Protein AF-A0A5C8J1L9-F1 (afdb_monomer_lite)

Sequence (300 aa):
MAVSSEKKDVLSIYFGVRLASERLFSLVWTMICTYDPQFQNQNIEGNSEEIIRYLNNSHGLRENVKNMLRYALIPDENLDWITDSKRQLTWIFNYIKSIPGAQKSPIRVPIHLSKRNQVIAYLDYWSGTSLPDVLARLGFNHTMQSNWEIQTKPDRHFDWLKKDGSPEKINFLWDWLPANSGIFTGRNIFIGHEARFKNHEDVLIFSDQARLSNADIILLNQRARRTWLQRQQRAKAVDKGQCNFVLTKSTIAKLEKLAQKHRSNRTEIIELLINEEFRSEHHIHQVKLRPLSPETQKIN

Structure (mmCIF, N/CA/C/O backbone):
data_AF-A0A5C8J1L9-F1
#
_entry.id   AF-A0A5C8J1L9-F1
#
loop_
_atom_site.group_PDB
_atom_site.id
_atom_site.type_symbol
_atom_site.label_atom_id
_atom_site.label_alt_id
_atom_site.label_comp_id
_atom_site.label_asym_id
_atom_site.label_entity_id
_atom_site.label_seq_id
_atom_site.pdbx_PDB_ins_code
_atom_site.Cartn_x
_atom_site.Cartn_y
_atom_site.Cartn_z
_atom_site.occupancy
_atom_site.B_iso_or_equiv
_atom_site.auth_seq_id
_atom_site.auth_comp_id
_atom_site.auth_asym_id
_atom_site.auth_atom_id
_atom_site.pdbx_PDB_model_num
ATOM 1 N N . MET A 1 1 ? -7.415 -33.282 -22.989 1.00 36.84 1 MET A N 1
ATOM 2 C CA . MET A 1 1 ? -5.999 -33.157 -23.395 1.00 36.84 1 MET A CA 1
ATOM 3 C C . MET A 1 1 ? -5.908 -32.118 -24.498 1.00 36.84 1 MET A C 1
ATOM 5 O O . MET A 1 1 ? -6.665 -32.260 -25.445 1.00 36.84 1 MET A O 1
ATOM 9 N N . ALA A 1 2 ? -4.985 -31.156 -24.332 1.00 35.44 2 ALA A N 1
ATOM 10 C CA . ALA A 1 2 ? -4.488 -30.157 -25.298 1.00 35.44 2 ALA A CA 1
ATOM 11 C C . ALA A 1 2 ? -5.532 -29.137 -25.821 1.00 35.44 2 ALA A C 1
ATOM 13 O O . ALA A 1 2 ? -6.643 -29.505 -26.158 1.00 35.44 2 ALA A O 1
ATOM 14 N N . VAL A 1 3 ? -5.285 -27.827 -25.898 1.00 29.58 3 VAL A N 1
ATOM 15 C CA . VAL A 1 3 ? -4.042 -27.088 -26.163 1.00 29.58 3 VAL A CA 1
ATOM 16 C C . VAL A 1 3 ? -4.054 -25.797 -25.325 1.00 29.58 3 VAL A C 1
ATOM 18 O O . VAL A 1 3 ? -4.838 -24.892 -25.590 1.00 29.58 3 VAL A O 1
ATOM 21 N N . SER A 1 4 ? -3.185 -25.698 -24.317 1.00 34.38 4 SER A N 1
ATOM 22 C CA . SER A 1 4 ? -2.747 -24.390 -23.816 1.00 34.38 4 SER A CA 1
ATOM 23 C C . SER A 1 4 ? -1.751 -23.880 -24.849 1.00 34.38 4 SER A C 1
ATOM 25 O O . SER A 1 4 ? -0.679 -24.467 -24.991 1.00 34.38 4 SER A O 1
ATOM 27 N N . SER A 1 5 ? -2.130 -22.884 -25.652 1.00 34.41 5 SER A N 1
ATOM 28 C CA . SER A 1 5 ? -1.185 -22.268 -26.576 1.00 34.41 5 SER A CA 1
ATOM 29 C C . SER A 1 5 ? -0.090 -21.614 -25.739 1.00 34.41 5 SER A C 1
ATOM 31 O O . SER A 1 5 ? -0.337 -20.595 -25.091 1.00 34.41 5 SER A O 1
ATOM 33 N N . GLU A 1 6 ? 1.109 -22.190 -25.748 1.00 39.47 6 GLU A N 1
ATOM 34 C CA . GLU A 1 6 ? 2.334 -21.455 -25.457 1.00 39.47 6 GLU A CA 1
ATOM 35 C C . GLU A 1 6 ? 2.286 -20.174 -26.294 1.00 39.47 6 GLU A C 1
ATOM 37 O O . GLU A 1 6 ? 2.499 -20.197 -27.509 1.00 39.47 6 GLU A O 1
ATOM 42 N N . LYS A 1 7 ? 1.938 -19.044 -25.665 1.00 53.31 7 LYS A N 1
ATOM 43 C CA . LYS A 1 7 ? 2.218 -17.732 -26.237 1.00 53.31 7 LYS A CA 1
ATOM 44 C C . LYS A 1 7 ? 3.730 -17.713 -26.398 1.00 53.31 7 LYS A C 1
ATOM 46 O O . LYS A 1 7 ? 4.446 -17.553 -25.412 1.00 53.31 7 LYS A O 1
ATOM 51 N N . LYS A 1 8 ? 4.210 -17.973 -27.618 1.00 55.84 8 LYS A N 1
ATOM 52 C CA . LYS A 1 8 ? 5.627 -17.848 -27.953 1.00 55.84 8 LYS A CA 1
ATOM 53 C C . LYS A 1 8 ? 6.096 -16.510 -27.408 1.00 55.84 8 LYS A C 1
ATOM 55 O O . LYS A 1 8 ? 5.412 -15.502 -27.573 1.00 55.84 8 LYS A O 1
ATOM 60 N N . ASP A 1 9 ? 7.239 -16.515 -26.750 1.00 74.81 9 ASP A N 1
ATOM 61 C CA . ASP A 1 9 ? 7.834 -15.313 -26.189 1.00 74.81 9 ASP A CA 1
ATOM 62 C C . ASP A 1 9 ? 8.428 -14.442 -27.312 1.00 74.81 9 ASP A C 1
ATOM 64 O O . ASP A 1 9 ? 9.639 -14.379 -27.529 1.00 74.81 9 ASP A O 1
ATOM 68 N N . VAL A 1 10 ? 7.539 -13.852 -28.120 1.00 85.19 10 VAL A N 1
ATOM 69 C CA . VAL A 1 10 ? 7.868 -13.185 -29.386 1.00 85.19 10 VAL A CA 1
ATOM 70 C C . VAL A 1 10 ? 8.833 -12.029 -29.153 1.00 85.19 10 VAL A C 1
ATOM 72 O O . VAL A 1 10 ? 9.782 -11.863 -29.918 1.00 85.19 10 VAL A O 1
ATOM 75 N N . LEU A 1 11 ? 8.628 -11.245 -28.092 1.00 86.44 11 LEU A N 1
ATOM 76 C CA . LEU A 1 11 ? 9.497 -10.112 -27.799 1.00 86.44 11 LEU A CA 1
ATOM 77 C C . LEU A 1 11 ? 10.870 -10.549 -27.279 1.00 86.44 11 LEU A C 1
ATOM 79 O O . LEU A 1 11 ? 11.872 -9.983 -27.717 1.00 86.44 11 LEU A O 1
ATOM 83 N N . SER A 1 12 ? 10.954 -11.563 -26.415 1.00 84.12 12 SER A N 1
ATOM 84 C CA . SER A 1 12 ? 12.257 -12.081 -25.983 1.00 84.12 12 SER A CA 1
ATOM 85 C C . SER A 1 12 ? 13.057 -12.650 -27.149 1.00 84.12 12 SER A C 1
ATOM 87 O O . SER A 1 12 ? 14.250 -12.374 -27.255 1.00 84.12 12 SER A O 1
ATOM 89 N N . ILE A 1 13 ? 12.402 -13.356 -28.081 1.00 86.56 13 ILE A N 1
ATOM 90 C CA . ILE A 1 13 ? 13.032 -13.816 -29.329 1.00 86.56 13 ILE A CA 1
ATOM 91 C C . ILE A 1 13 ? 13.502 -12.619 -30.163 1.00 86.56 13 ILE A C 1
ATOM 93 O O . ILE A 1 13 ? 14.650 -12.589 -30.601 1.00 86.56 13 ILE A O 1
ATOM 97 N N . TYR A 1 14 ? 12.641 -11.618 -30.357 1.00 87.62 14 TYR A N 1
ATOM 98 C CA . TYR A 1 14 ? 12.941 -10.432 -31.159 1.00 87.62 14 TYR A CA 1
ATOM 99 C C . TYR A 1 14 ? 14.138 -9.627 -30.626 1.00 87.62 14 TYR A C 1
ATOM 101 O O . TYR A 1 14 ? 14.929 -9.097 -31.410 1.00 87.62 14 TYR A O 1
ATOM 109 N N . PHE A 1 15 ? 14.292 -9.548 -29.303 1.00 86.75 15 PHE A N 1
ATOM 110 C CA . PHE A 1 15 ? 15.407 -8.852 -28.659 1.00 86.75 15 PHE A CA 1
ATOM 111 C C . PHE A 1 15 ? 16.594 -9.755 -28.302 1.00 86.75 15 PHE A C 1
ATOM 113 O O . PHE A 1 15 ? 17.635 -9.238 -27.900 1.00 86.75 15 PHE A O 1
ATOM 120 N N . GLY A 1 16 ? 16.471 -11.075 -28.461 1.00 83.56 16 GLY A N 1
ATOM 121 C CA . GLY A 1 16 ? 17.514 -12.038 -28.105 1.00 83.56 16 GLY A CA 1
ATOM 122 C C . GLY A 1 16 ? 17.799 -12.110 -26.601 1.00 83.56 16 GLY A C 1
ATOM 123 O O . GLY A 1 16 ? 18.945 -12.322 -26.207 1.00 83.56 16 GLY A O 1
ATOM 124 N N . VAL A 1 17 ? 16.784 -11.912 -25.758 1.00 80.44 17 VAL A N 1
ATOM 125 C CA . VAL A 1 17 ? 16.898 -11.948 -24.290 1.00 80.44 17 VAL A CA 1
ATOM 126 C C . VAL A 1 17 ? 16.148 -13.151 -23.716 1.00 80.44 17 VAL A C 1
ATOM 128 O O . VAL A 1 17 ? 15.272 -13.707 -24.366 1.00 80.44 17 VAL A O 1
ATOM 131 N N . ARG A 1 18 ? 16.506 -13.594 -22.507 1.00 69.88 18 ARG A N 1
ATOM 132 C CA . ARG A 1 18 ? 15.811 -14.675 -21.784 1.00 69.88 18 ARG A CA 1
ATOM 133 C C . ARG A 1 18 ? 15.134 -14.093 -20.544 1.00 69.88 18 ARG A C 1
ATOM 135 O O . ARG A 1 18 ? 15.648 -14.237 -19.442 1.00 69.88 18 ARG A O 1
ATOM 142 N N . LEU A 1 19 ? 14.038 -13.369 -20.752 1.00 67.75 19 LEU A N 1
ATOM 143 C CA . LEU A 1 19 ? 13.255 -12.701 -19.708 1.00 67.75 19 LEU A CA 1
ATOM 144 C C . LEU A 1 19 ? 11.794 -13.131 -19.824 1.00 67.75 19 LEU A C 1
ATOM 146 O O . LEU A 1 19 ? 11.348 -13.470 -20.914 1.00 67.75 19 LEU A O 1
ATOM 150 N N . ALA A 1 20 ? 11.038 -13.099 -18.725 1.00 66.31 20 ALA A N 1
ATOM 151 C CA . ALA A 1 20 ? 9.610 -13.392 -18.780 1.00 66.31 20 ALA A CA 1
ATOM 152 C C . ALA A 1 20 ? 8.884 -12.422 -19.735 1.00 66.31 20 ALA A C 1
ATOM 154 O O . ALA A 1 20 ? 8.962 -11.198 -19.571 1.00 66.31 20 ALA A O 1
ATOM 155 N N . SER A 1 21 ? 8.149 -12.982 -20.704 1.00 68.62 21 SER A N 1
ATOM 156 C CA . SER A 1 21 ? 7.475 -12.235 -21.779 1.00 68.62 21 SER A CA 1
ATOM 157 C C . SER A 1 21 ? 6.617 -11.069 -21.278 1.00 68.62 21 SER A C 1
ATOM 159 O O . SER A 1 21 ? 6.609 -10.001 -21.884 1.00 68.62 21 SER A O 1
ATOM 161 N N . GLU A 1 22 ? 5.935 -11.236 -20.143 1.00 85.44 22 GLU A N 1
ATOM 162 C CA . GLU A 1 22 ? 4.990 -10.256 -19.602 1.00 85.44 22 GLU A CA 1
ATOM 163 C C . GLU A 1 22 ? 5.676 -9.026 -18.989 1.00 85.44 22 GLU A C 1
ATOM 165 O O . GLU A 1 22 ? 5.255 -7.891 -19.236 1.00 85.44 22 GLU A O 1
ATOM 170 N N . ARG A 1 23 ? 6.766 -9.222 -18.234 1.00 87.81 23 ARG A N 1
ATOM 171 C CA . ARG A 1 23 ? 7.549 -8.116 -17.660 1.00 87.81 23 ARG A CA 1
ATOM 172 C C . ARG A 1 23 ? 8.226 -7.312 -18.762 1.00 87.81 23 ARG A C 1
ATOM 174 O O . ARG A 1 23 ? 8.164 -6.082 -18.762 1.00 87.81 23 ARG A O 1
ATOM 181 N N . LEU A 1 24 ? 8.812 -8.014 -19.731 1.00 89.31 24 LEU A N 1
ATOM 182 C CA . LEU A 1 24 ? 9.439 -7.391 -20.887 1.00 89.31 24 LEU A CA 1
ATOM 183 C C . LEU A 1 24 ? 8.413 -6.600 -21.705 1.00 89.31 24 LEU A C 1
ATOM 185 O O . LEU A 1 24 ? 8.636 -5.427 -21.996 1.00 89.31 24 LEU A O 1
ATOM 189 N N . PHE A 1 25 ? 7.263 -7.203 -22.007 1.00 91.75 25 PHE A N 1
ATOM 190 C CA . PHE A 1 25 ? 6.155 -6.533 -22.682 1.00 91.75 25 PHE A CA 1
ATOM 191 C C . PHE A 1 25 ? 5.726 -5.256 -21.939 1.00 91.75 25 PHE A C 1
ATOM 193 O O . PHE A 1 25 ? 5.627 -4.188 -22.545 1.00 91.75 25 PHE A O 1
ATOM 200 N N . SER A 1 26 ? 5.556 -5.338 -20.616 1.00 92.81 26 SER A N 1
ATOM 201 C CA . SER A 1 26 ? 5.139 -4.213 -19.769 1.00 92.81 26 SER A CA 1
ATOM 202 C C . SER A 1 26 ? 6.137 -3.051 -19.792 1.00 92.81 26 SER A C 1
ATOM 204 O O . SER A 1 26 ? 5.737 -1.887 -19.911 1.00 92.81 26 SER A O 1
ATOM 206 N N . LEU A 1 27 ? 7.439 -3.349 -19.719 1.00 93.69 27 LEU A N 1
ATOM 207 C CA . LEU A 1 27 ? 8.486 -2.333 -19.797 1.00 93.69 27 LEU A CA 1
ATOM 208 C C . LEU A 1 27 ? 8.546 -1.690 -21.182 1.00 93.69 27 LEU A C 1
ATOM 210 O O . LEU A 1 27 ? 8.548 -0.464 -21.282 1.00 93.69 27 LEU A O 1
ATOM 214 N N . VAL A 1 28 ? 8.571 -2.493 -22.248 1.00 94.06 28 VAL A N 1
ATOM 215 C CA . VAL A 1 28 ? 8.661 -1.971 -23.619 1.00 94.06 28 VAL A CA 1
ATOM 216 C C . VAL A 1 28 ? 7.455 -1.091 -23.936 1.00 94.06 28 VAL A C 1
ATOM 218 O O . VAL A 1 28 ? 7.616 -0.000 -24.482 1.00 94.06 28 VAL A O 1
ATOM 221 N N . TRP A 1 29 ? 6.256 -1.500 -23.522 1.00 94.31 29 TRP A N 1
ATOM 222 C CA . TRP A 1 29 ? 5.064 -0.675 -23.681 1.00 94.31 29 TRP A CA 1
ATOM 223 C C . TRP A 1 29 ? 5.145 0.620 -22.859 1.00 94.31 29 TRP A C 1
ATOM 225 O O . TRP A 1 29 ? 4.810 1.686 -23.364 1.00 94.31 29 TRP A O 1
ATOM 235 N N . THR A 1 30 ? 5.682 0.579 -21.637 1.00 94.56 30 THR A N 1
ATOM 236 C CA . THR A 1 30 ? 5.931 1.791 -20.829 1.00 94.56 30 THR A CA 1
ATOM 237 C C . THR A 1 30 ? 6.928 2.744 -21.496 1.00 94.56 30 THR A C 1
ATOM 239 O O . THR A 1 30 ? 6.721 3.961 -21.495 1.00 94.56 30 THR A O 1
ATOM 242 N N . MET A 1 31 ? 7.980 2.214 -22.127 1.00 94.38 31 MET A N 1
ATOM 243 C CA . MET A 1 31 ? 8.930 3.009 -22.911 1.00 94.38 31 MET A CA 1
ATOM 244 C C . MET A 1 31 ? 8.254 3.658 -24.122 1.00 94.38 31 MET A C 1
ATOM 246 O O . MET A 1 31 ? 8.448 4.852 -24.353 1.00 94.38 31 MET A O 1
ATOM 250 N N . ILE A 1 32 ? 7.426 2.902 -24.853 1.00 94.19 32 ILE A N 1
ATOM 251 C CA . ILE A 1 32 ? 6.638 3.428 -25.974 1.00 94.19 32 ILE A CA 1
ATOM 252 C C . ILE A 1 32 ? 5.701 4.530 -25.488 1.00 94.19 32 ILE A C 1
ATOM 254 O O . ILE A 1 32 ? 5.763 5.617 -26.033 1.00 94.19 32 ILE A O 1
ATOM 258 N N . CYS A 1 33 ? 4.913 4.314 -24.434 1.00 93.62 33 CYS A N 1
ATOM 259 C CA . CYS A 1 33 ? 3.997 5.321 -23.892 1.00 93.62 33 CYS A CA 1
ATOM 260 C C . CYS A 1 33 ? 4.707 6.593 -23.422 1.00 93.62 33 CYS A C 1
ATOM 262 O O . CYS A 1 33 ? 4.147 7.685 -23.504 1.00 93.62 33 CYS A O 1
ATOM 264 N N . THR A 1 34 ? 5.923 6.460 -22.891 1.00 91.81 34 THR A N 1
ATOM 265 C CA . THR A 1 34 ? 6.723 7.611 -22.452 1.00 91.81 34 THR A CA 1
ATOM 266 C C . THR A 1 34 ? 7.258 8.409 -23.645 1.00 91.81 34 THR A C 1
ATOM 268 O O . THR A 1 34 ? 7.364 9.630 -23.552 1.00 91.81 34 THR A O 1
ATOM 271 N N . TYR A 1 35 ? 7.539 7.744 -24.768 1.00 91.19 35 TYR A N 1
ATOM 272 C CA . TYR A 1 35 ? 7.969 8.372 -26.020 1.00 91.19 35 TYR A CA 1
ATOM 273 C C . TYR A 1 35 ? 6.795 8.933 -26.847 1.00 91.19 35 TYR A C 1
ATOM 275 O O . TYR A 1 35 ? 6.854 10.066 -27.314 1.00 91.19 35 TYR A O 1
ATOM 283 N N . ASP A 1 36 ? 5.718 8.160 -26.985 1.00 91.50 36 ASP A N 1
ATOM 284 C CA . ASP A 1 36 ? 4.470 8.488 -27.672 1.00 91.50 36 ASP A CA 1
ATOM 285 C C . ASP A 1 36 ? 3.266 8.265 -26.731 1.00 91.50 36 ASP A C 1
ATOM 287 O O . ASP A 1 36 ? 2.786 7.137 -26.554 1.00 91.50 36 ASP A O 1
ATOM 291 N N . PRO A 1 37 ? 2.737 9.347 -26.129 1.00 89.94 37 PRO A N 1
ATOM 292 C CA . PRO A 1 37 ? 1.621 9.278 -25.190 1.00 89.94 37 PRO A CA 1
ATOM 293 C C . PRO A 1 37 ? 0.327 8.677 -25.751 1.00 89.94 37 PRO A C 1
ATOM 295 O O . PRO A 1 37 ? -0.531 8.279 -24.960 1.00 89.94 37 PRO A O 1
ATOM 298 N N . GLN A 1 38 ? 0.148 8.600 -27.076 1.00 89.62 38 GLN A N 1
ATOM 299 C CA . GLN A 1 38 ? -1.073 8.046 -27.675 1.00 89.62 38 GLN A CA 1
ATOM 300 C C . GLN A 1 38 ? -1.258 6.560 -27.336 1.00 89.62 38 GLN A C 1
ATOM 302 O O . GLN A 1 38 ? -2.391 6.093 -27.192 1.00 89.62 38 GLN A O 1
ATOM 307 N N . PHE A 1 39 ? -0.158 5.836 -27.117 1.00 89.50 39 PHE A N 1
ATOM 308 C CA . PHE A 1 39 ? -0.167 4.419 -26.754 1.00 89.50 39 PHE A CA 1
ATOM 309 C C . PHE A 1 39 ? -0.625 4.142 -25.319 1.00 89.50 39 PHE A C 1
ATOM 311 O O . PHE A 1 39 ? -0.904 2.991 -24.984 1.00 89.50 39 PHE A O 1
ATOM 318 N N . GLN A 1 40 ? -0.745 5.170 -24.469 1.00 88.81 40 GLN A N 1
ATOM 319 C CA . GLN A 1 40 ? -1.104 4.997 -23.059 1.00 88.81 40 GLN A CA 1
ATOM 320 C C . GLN A 1 40 ? -2.520 4.431 -22.870 1.00 88.81 40 GLN A C 1
ATOM 322 O O . GLN A 1 40 ? -2.750 3.653 -21.940 1.00 88.81 40 GLN A O 1
ATOM 327 N N . ASN A 1 41 ? -3.449 4.826 -23.745 1.00 88.25 41 ASN A N 1
ATOM 328 C CA . ASN A 1 41 ? -4.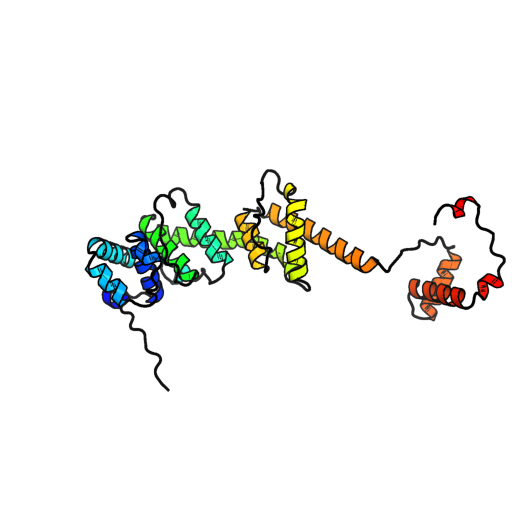869 4.476 -23.652 1.00 88.25 41 ASN A CA 1
ATOM 329 C C . ASN A 1 41 ? -5.284 3.355 -24.615 1.00 88.25 41 ASN A C 1
ATOM 331 O O . ASN A 1 41 ? -6.375 2.801 -24.467 1.00 88.25 41 ASN A O 1
ATOM 335 N N . GLN A 1 42 ? -4.447 3.015 -25.596 1.00 88.56 42 GLN A N 1
ATOM 336 C CA . GLN A 1 42 ? -4.722 1.918 -26.524 1.00 88.56 42 GLN A CA 1
ATOM 337 C C . GLN A 1 42 ? -4.654 0.592 -25.776 1.00 88.56 42 GLN A C 1
ATOM 339 O O . GLN A 1 42 ? -3.778 0.427 -24.942 1.00 88.56 42 GLN A O 1
ATOM 344 N N . ASN A 1 43 ? -5.542 -0.361 -26.049 1.00 86.38 43 ASN A N 1
ATOM 345 C CA . ASN A 1 43 ? -5.390 -1.701 -25.491 1.00 86.38 43 ASN A CA 1
ATOM 346 C C . ASN A 1 43 ? -4.610 -2.575 -26.473 1.00 86.38 43 ASN A C 1
ATOM 348 O O . ASN A 1 43 ? -5.183 -3.117 -27.414 1.00 86.38 43 ASN A O 1
ATOM 352 N N . ILE A 1 44 ? -3.304 -2.690 -26.248 1.00 84.94 44 ILE A N 1
ATOM 353 C CA . ILE A 1 44 ? -2.434 -3.592 -27.008 1.00 84.94 44 ILE A CA 1
ATOM 354 C C . ILE A 1 44 ? -1.910 -4.733 -26.134 1.00 84.94 44 ILE A C 1
ATOM 356 O O . ILE A 1 44 ? -0.925 -5.368 -26.494 1.00 84.94 44 ILE A O 1
ATOM 360 N N . GLU A 1 45 ? -2.540 -4.997 -24.983 1.00 82.69 45 GLU A N 1
ATOM 361 C CA . GLU A 1 45 ? -2.071 -5.985 -24.012 1.00 82.69 45 GLU A CA 1
ATOM 362 C C . GLU A 1 45 ? -1.886 -7.369 -24.653 1.00 82.69 45 GLU A C 1
ATOM 364 O O . GLU A 1 45 ? -2.780 -7.920 -25.294 1.00 82.69 45 GLU A O 1
ATOM 369 N N . GLY A 1 46 ? -0.681 -7.928 -24.514 1.00 79.12 46 GLY A N 1
ATOM 370 C CA . GLY A 1 46 ? -0.312 -9.201 -25.130 1.00 79.12 46 GLY A CA 1
ATOM 371 C C . GLY A 1 46 ? -0.091 -9.156 -26.648 1.00 79.12 46 GLY A C 1
ATOM 372 O O . GLY A 1 46 ? 0.286 -10.180 -27.218 1.00 79.12 46 GLY A O 1
ATOM 373 N N . ASN A 1 47 ? -0.259 -8.005 -27.308 1.00 86.62 47 ASN A N 1
ATOM 374 C CA . ASN A 1 47 ? -0.017 -7.831 -28.739 1.00 86.62 47 ASN A CA 1
ATOM 375 C C . ASN A 1 47 ? 1.446 -7.436 -29.010 1.00 86.62 47 ASN A C 1
ATOM 377 O O . ASN A 1 47 ? 1.794 -6.277 -29.236 1.00 86.62 47 ASN A O 1
ATOM 381 N N . SER A 1 48 ? 2.325 -8.437 -28.966 1.00 87.69 48 SER A N 1
ATOM 382 C CA . SER A 1 48 ? 3.766 -8.264 -29.202 1.00 87.69 48 SER A CA 1
ATOM 383 C C . SER A 1 48 ? 4.101 -7.808 -30.628 1.00 87.69 48 SER A C 1
ATOM 385 O O . SER A 1 48 ? 5.087 -7.102 -30.833 1.00 87.69 48 SER A O 1
ATOM 387 N N . GLU A 1 49 ? 3.287 -8.189 -31.613 1.00 89.44 49 GLU A N 1
ATOM 388 C CA . GLU A 1 49 ? 3.486 -7.821 -33.020 1.00 89.44 49 GLU A CA 1
ATOM 389 C C . GLU A 1 49 ? 3.300 -6.317 -33.235 1.00 89.44 49 GLU A C 1
ATOM 391 O O . GLU A 1 49 ? 4.086 -5.694 -33.951 1.00 89.44 49 GLU A O 1
ATOM 396 N N . GLU A 1 50 ? 2.325 -5.718 -32.547 1.00 90.00 50 GLU A N 1
ATOM 397 C CA . GLU A 1 50 ? 2.082 -4.276 -32.577 1.00 90.00 50 GLU A CA 1
ATOM 398 C C . GLU A 1 50 ? 3.276 -3.475 -32.053 1.00 90.00 50 GLU A C 1
ATOM 400 O O . GLU A 1 50 ? 3.729 -2.522 -32.692 1.00 90.00 50 GLU A O 1
ATOM 405 N N . ILE A 1 51 ? 3.845 -3.918 -30.927 1.00 90.75 51 ILE A N 1
ATOM 406 C CA . ILE A 1 51 ? 5.062 -3.338 -30.352 1.00 90.75 51 ILE A CA 1
ATOM 407 C C . ILE A 1 51 ? 6.224 -3.429 -31.347 1.00 90.75 51 ILE A C 1
ATOM 409 O O . ILE A 1 51 ? 6.911 -2.436 -31.589 1.00 90.75 51 ILE A O 1
ATOM 413 N N . ILE A 1 52 ? 6.447 -4.600 -31.951 1.00 91.69 52 ILE A N 1
ATOM 414 C CA . ILE A 1 52 ? 7.541 -4.804 -32.913 1.00 91.69 52 ILE A CA 1
ATOM 415 C C . ILE A 1 52 ? 7.366 -3.905 -34.138 1.00 91.69 52 ILE A C 1
ATOM 417 O O . ILE A 1 52 ? 8.324 -3.259 -34.570 1.00 91.69 52 ILE A O 1
ATOM 421 N N . ARG A 1 53 ? 6.145 -3.834 -34.678 1.00 92.56 53 ARG A N 1
ATOM 422 C CA . ARG A 1 53 ? 5.796 -2.982 -35.818 1.00 92.56 53 ARG A CA 1
ATOM 423 C C . ARG A 1 53 ? 6.109 -1.518 -35.527 1.00 92.56 53 ARG A C 1
ATOM 425 O O . ARG A 1 53 ? 6.766 -0.870 -36.341 1.00 92.56 53 ARG A O 1
ATOM 432 N N . TYR A 1 54 ? 5.716 -1.023 -34.355 1.00 92.94 54 TYR A N 1
ATOM 433 C CA . TYR A 1 54 ? 6.011 0.345 -33.935 1.00 92.94 54 TYR A CA 1
ATOM 434 C C . TYR A 1 54 ? 7.521 0.600 -33.795 1.00 92.94 54 TYR A C 1
ATOM 436 O O . TYR A 1 54 ? 8.050 1.576 -34.330 1.00 92.94 54 TYR A O 1
ATOM 444 N N . LEU A 1 55 ? 8.245 -0.309 -33.136 1.00 93.38 55 LEU A N 1
ATOM 445 C CA . LEU A 1 55 ? 9.687 -0.170 -32.918 1.00 93.38 55 LEU A CA 1
ATOM 446 C C . LEU A 1 55 ? 10.508 -0.240 -34.208 1.00 93.38 55 LEU A C 1
ATOM 448 O O . LEU A 1 55 ? 11.532 0.434 -34.310 1.00 93.38 55 LEU A O 1
ATOM 452 N N . ASN A 1 56 ? 10.073 -1.012 -35.205 1.00 93.50 56 ASN A N 1
ATOM 453 C CA . ASN A 1 56 ? 10.719 -1.032 -36.519 1.00 93.50 56 ASN A CA 1
ATOM 454 C C . ASN A 1 56 ? 10.642 0.326 -37.231 1.00 93.50 56 ASN A C 1
ATOM 456 O O . ASN A 1 56 ? 11.569 0.675 -37.958 1.00 93.50 56 ASN A O 1
ATOM 460 N N . ASN A 1 57 ? 9.599 1.114 -36.959 1.00 92.81 57 ASN A N 1
ATOM 461 C CA . ASN A 1 57 ? 9.438 2.466 -37.496 1.00 92.81 57 ASN A CA 1
ATOM 462 C C . ASN A 1 57 ? 10.154 3.543 -36.655 1.00 92.81 57 ASN A C 1
ATOM 464 O O . ASN A 1 57 ? 10.227 4.694 -37.074 1.00 92.81 57 ASN A O 1
ATOM 468 N N . SER A 1 58 ? 10.701 3.185 -35.487 1.00 92.12 58 SER A N 1
ATOM 469 C CA . SER A 1 58 ? 11.351 4.106 -34.545 1.00 92.12 58 SER A CA 1
ATOM 470 C C . SER A 1 58 ? 12.718 3.578 -34.100 1.00 92.12 58 SER A C 1
ATOM 472 O O . SER A 1 58 ? 12.891 3.125 -32.966 1.00 92.12 58 SER A O 1
ATOM 474 N N . HIS A 1 59 ? 13.718 3.660 -34.986 1.00 88.69 59 HIS A N 1
ATOM 475 C CA . HIS A 1 59 ? 15.052 3.083 -34.756 1.00 88.69 59 HIS A CA 1
ATOM 476 C C . HIS A 1 59 ? 15.709 3.555 -33.447 1.00 88.69 59 HIS A C 1
ATOM 478 O O . HIS A 1 59 ? 16.239 2.742 -32.694 1.00 88.69 59 HIS A O 1
ATOM 484 N N . GLY A 1 60 ? 15.635 4.854 -33.130 1.00 92.06 60 GLY A N 1
ATOM 485 C CA . GLY A 1 60 ? 16.201 5.392 -31.886 1.00 92.06 60 GLY A CA 1
ATOM 486 C C . GLY A 1 60 ? 15.568 4.780 -30.632 1.00 92.06 60 GLY A C 1
ATOM 487 O O . GLY A 1 60 ? 16.275 4.367 -29.715 1.00 92.06 60 GLY A O 1
ATOM 488 N N . LEU A 1 61 ? 14.238 4.643 -30.615 1.00 92.75 61 LEU A N 1
ATOM 489 C CA . LEU A 1 61 ? 13.530 3.996 -29.511 1.00 92.75 61 LEU A CA 1
ATOM 490 C C . LEU A 1 61 ? 13.872 2.505 -29.424 1.00 92.75 61 LEU A C 1
ATOM 492 O O . LEU A 1 61 ? 14.091 1.996 -28.328 1.00 92.75 61 LEU A O 1
ATOM 496 N N . ARG A 1 62 ? 13.966 1.811 -30.562 1.00 93.50 62 ARG A N 1
ATOM 497 C CA . ARG A 1 62 ? 14.348 0.394 -30.613 1.00 93.50 62 ARG A CA 1
ATOM 498 C C . ARG A 1 62 ? 15.719 0.143 -29.984 1.00 93.50 62 ARG A C 1
ATOM 500 O O . ARG A 1 62 ? 15.854 -0.801 -29.207 1.00 93.50 62 ARG A O 1
ATOM 507 N N . GLU A 1 63 ? 16.715 0.970 -30.291 1.00 91.69 63 GLU A N 1
ATOM 508 C CA . GLU A 1 63 ? 18.050 0.842 -29.694 1.00 91.69 63 GLU A CA 1
ATOM 509 C C . GLU A 1 63 ? 18.043 1.181 -28.198 1.00 91.69 63 GLU A C 1
ATOM 511 O O . GLU A 1 63 ? 18.646 0.460 -27.401 1.00 91.69 63 GLU A O 1
ATOM 516 N N . ASN A 1 64 ? 17.273 2.190 -27.778 1.00 91.69 64 ASN A N 1
ATOM 517 C CA . ASN A 1 64 ? 17.080 2.485 -26.355 1.00 91.69 64 ASN A CA 1
ATOM 518 C C . ASN A 1 64 ? 16.448 1.305 -25.604 1.00 91.69 64 ASN A C 1
ATOM 520 O O . ASN A 1 64 ? 16.901 0.961 -24.513 1.00 91.69 64 ASN A O 1
ATOM 524 N N . VAL A 1 65 ? 15.440 0.654 -26.194 1.00 93.12 65 VAL A N 1
ATOM 525 C CA . VAL A 1 65 ? 14.813 -0.551 -25.633 1.00 93.12 65 VAL A CA 1
ATOM 526 C C . VAL A 1 65 ? 15.833 -1.681 -25.508 1.00 93.12 65 VAL A C 1
ATOM 528 O O . VAL A 1 65 ? 15.960 -2.258 -24.432 1.00 93.12 65 VAL A O 1
ATOM 531 N N . LYS A 1 66 ? 16.609 -1.974 -26.559 1.00 91.25 66 LYS A N 1
ATOM 532 C CA . LYS A 1 66 ? 17.660 -3.006 -26.502 1.00 91.25 66 LYS A CA 1
ATOM 533 C C . LYS A 1 66 ? 18.657 -2.746 -25.372 1.00 91.25 66 LYS A C 1
ATOM 535 O O . LYS A 1 66 ? 18.974 -3.662 -24.616 1.00 91.25 66 LYS A O 1
ATOM 540 N N . ASN A 1 67 ? 19.122 -1.505 -25.238 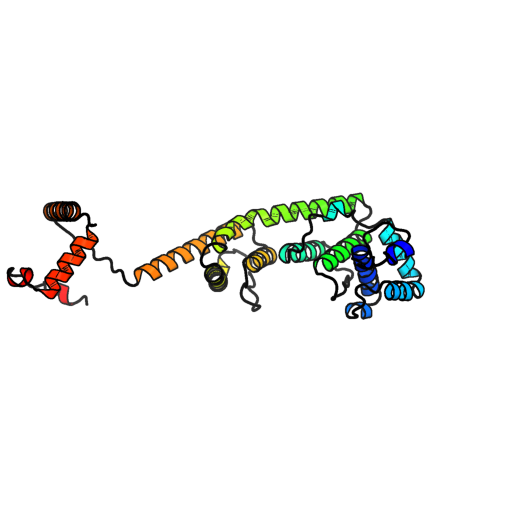1.00 89.50 67 ASN A N 1
ATOM 541 C CA . ASN A 1 67 ? 20.064 -1.123 -24.188 1.00 89.50 67 ASN A CA 1
ATOM 542 C C . ASN A 1 67 ? 19.448 -1.274 -22.790 1.00 89.50 67 ASN A C 1
ATOM 544 O O . ASN A 1 67 ? 20.092 -1.828 -21.898 1.00 89.50 67 ASN A O 1
ATOM 548 N N . MET A 1 68 ? 18.192 -0.853 -22.614 1.00 90.12 68 MET A N 1
ATOM 549 C CA . MET A 1 68 ? 17.455 -1.012 -21.359 1.00 90.12 68 MET A CA 1
ATOM 550 C C . MET A 1 68 ? 17.336 -2.492 -20.969 1.00 90.12 68 MET A C 1
ATOM 552 O O . MET A 1 68 ? 17.715 -2.881 -19.866 1.00 90.12 68 MET A O 1
ATOM 556 N N . LEU A 1 69 ? 16.884 -3.340 -21.896 1.00 89.00 69 LEU A N 1
ATOM 557 C CA . LEU A 1 69 ? 16.700 -4.773 -21.650 1.00 89.00 69 LEU A CA 1
ATOM 558 C C . LEU A 1 69 ? 18.015 -5.495 -21.337 1.00 89.00 69 LEU A C 1
ATOM 560 O O . LEU A 1 69 ? 18.020 -6.457 -20.573 1.00 89.00 69 LEU A O 1
ATOM 564 N N . ARG A 1 70 ? 19.131 -5.040 -21.915 1.00 85.38 70 ARG A N 1
ATOM 565 C CA . ARG A 1 70 ? 20.436 -5.682 -21.739 1.00 85.38 70 ARG A CA 1
ATOM 566 C C . ARG A 1 70 ? 21.136 -5.296 -20.439 1.00 85.38 70 ARG A C 1
ATOM 568 O O . ARG A 1 70 ? 21.860 -6.121 -19.888 1.00 85.38 70 ARG A O 1
ATOM 575 N N . TYR A 1 71 ? 20.967 -4.059 -19.974 1.00 83.56 71 TYR A N 1
ATOM 576 C CA . TYR A 1 71 ? 21.829 -3.512 -18.920 1.00 83.56 71 TYR A CA 1
ATOM 577 C C . TYR A 1 71 ? 21.089 -2.968 -17.705 1.00 83.56 71 TYR A C 1
ATOM 579 O O . TYR A 1 71 ? 21.710 -2.788 -16.659 1.00 83.56 71 TYR A O 1
ATOM 587 N N . ALA A 1 72 ? 19.797 -2.678 -17.818 1.00 85.25 72 ALA A N 1
ATOM 588 C CA . ALA A 1 72 ? 19.128 -1.779 -16.888 1.00 85.25 72 ALA A CA 1
ATOM 589 C C . ALA A 1 72 ? 18.030 -2.436 -16.038 1.00 85.25 72 ALA A C 1
ATOM 591 O O . ALA A 1 72 ? 17.475 -1.782 -15.160 1.00 85.25 72 ALA A O 1
ATOM 592 N N . LEU A 1 73 ? 17.756 -3.724 -16.253 1.00 88.69 73 LEU A N 1
ATOM 593 C CA . LEU A 1 73 ? 16.754 -4.473 -15.498 1.00 88.69 73 LEU A CA 1
ATOM 594 C C . LEU A 1 73 ? 17.266 -4.927 -14.132 1.00 88.69 73 LEU A C 1
ATOM 596 O O . LEU A 1 73 ? 18.421 -5.330 -13.979 1.00 88.69 73 LEU A O 1
ATOM 600 N N . ILE A 1 74 ? 16.366 -4.927 -13.153 1.00 91.25 74 ILE A N 1
ATOM 601 C CA . ILE A 1 74 ? 16.567 -5.619 -11.876 1.00 91.25 74 ILE A CA 1
ATOM 602 C C . ILE A 1 74 ? 16.324 -7.127 -12.102 1.00 91.25 74 ILE A C 1
ATOM 604 O O . ILE A 1 74 ? 15.352 -7.465 -12.772 1.00 91.25 74 ILE A O 1
ATOM 608 N N . PRO A 1 75 ? 17.137 -8.063 -11.595 1.00 89.88 75 PRO A N 1
ATOM 609 C CA . PRO A 1 75 ? 16.842 -9.496 -11.707 1.00 89.88 75 PRO A CA 1
ATOM 610 C C . PRO A 1 75 ? 15.491 -9.868 -11.071 1.00 89.88 75 PRO A C 1
ATOM 612 O O . PRO A 1 75 ? 15.101 -9.273 -10.067 1.00 89.88 75 PRO A O 1
ATOM 615 N N . ASP A 1 76 ? 14.770 -10.838 -11.645 1.00 88.38 76 ASP A N 1
ATOM 616 C CA . ASP A 1 76 ? 13.426 -11.229 -11.172 1.00 88.38 76 ASP A CA 1
ATOM 617 C C . ASP A 1 76 ? 13.427 -11.665 -9.697 1.00 88.38 76 ASP A C 1
ATOM 619 O O . ASP A 1 76 ? 12.580 -11.219 -8.931 1.00 88.38 76 ASP A O 1
ATOM 623 N N . GLU A 1 77 ? 14.442 -12.425 -9.275 1.00 90.62 77 GLU A N 1
ATOM 624 C CA . GLU A 1 77 ? 14.636 -12.875 -7.885 1.00 90.62 77 GLU A CA 1
ATOM 625 C C . GLU A 1 77 ? 14.710 -11.723 -6.869 1.00 90.62 77 GLU A C 1
ATOM 627 O O . GLU A 1 77 ? 14.382 -11.879 -5.694 1.00 90.62 77 GLU A O 1
ATOM 632 N N . ASN A 1 78 ? 15.105 -10.524 -7.309 1.00 92.94 78 ASN A N 1
ATOM 633 C CA . ASN A 1 78 ? 15.137 -9.345 -6.453 1.00 92.94 78 ASN A CA 1
ATOM 634 C C . ASN A 1 78 ? 13.789 -8.611 -6.401 1.00 92.94 78 ASN A C 1
ATOM 636 O O . ASN A 1 78 ? 13.642 -7.689 -5.601 1.00 92.94 78 ASN A O 1
ATOM 640 N N . LEU A 1 79 ? 12.805 -8.989 -7.214 1.00 93.50 79 LEU A N 1
ATOM 641 C CA . LEU A 1 79 ? 11.472 -8.381 -7.251 1.00 93.50 79 LEU A CA 1
ATOM 642 C C . LEU A 1 79 ? 10.387 -9.252 -6.604 1.00 93.50 79 LEU A C 1
ATOM 644 O O . LEU A 1 79 ? 9.247 -8.801 -6.491 1.00 93.50 79 LEU A O 1
ATOM 648 N N . ASP A 1 80 ? 10.726 -10.453 -6.131 1.00 92.94 80 ASP A N 1
ATOM 649 C CA . ASP A 1 80 ? 9.779 -11.396 -5.514 1.00 92.94 80 ASP A CA 1
ATOM 650 C C . ASP A 1 80 ? 9.073 -10.832 -4.271 1.00 92.94 80 ASP A C 1
ATOM 652 O O . ASP A 1 80 ? 7.946 -11.213 -3.956 1.00 92.94 80 ASP A O 1
ATOM 656 N N . TRP A 1 81 ? 9.692 -9.868 -3.584 1.00 96.31 81 TRP A N 1
ATOM 657 C CA . TRP A 1 81 ? 9.085 -9.190 -2.437 1.00 96.31 81 TRP A CA 1
ATOM 658 C C . TRP A 1 81 ? 7.916 -8.262 -2.826 1.00 96.31 81 TRP A C 1
ATOM 660 O O . TRP A 1 81 ? 7.138 -7.861 -1.955 1.00 96.31 81 TRP A O 1
ATOM 670 N N . ILE A 1 82 ? 7.775 -7.910 -4.112 1.00 95.94 82 ILE A N 1
ATOM 671 C CA . ILE A 1 82 ? 6.679 -7.088 -4.640 1.00 95.94 82 ILE A CA 1
ATOM 672 C C . ILE A 1 82 ? 5.493 -7.992 -4.989 1.00 95.94 82 ILE A C 1
ATOM 674 O O . ILE A 1 82 ? 5.516 -8.753 -5.959 1.00 95.94 82 ILE A O 1
ATOM 678 N N . THR A 1 83 ? 4.418 -7.855 -4.220 1.00 95.31 83 THR A N 1
ATOM 679 C CA . THR A 1 83 ? 3.168 -8.621 -4.329 1.00 95.31 83 THR A CA 1
ATOM 680 C C . THR A 1 83 ? 2.065 -7.820 -5.030 1.00 95.31 83 THR A C 1
ATOM 682 O O . THR A 1 83 ? 2.226 -6.635 -5.319 1.00 95.31 83 THR A O 1
ATOM 685 N N . ASP A 1 84 ? 0.901 -8.436 -5.251 1.00 94.44 84 ASP A N 1
ATOM 686 C CA . ASP A 1 84 ? -0.299 -7.761 -5.771 1.00 94.44 84 ASP A CA 1
ATOM 687 C C . ASP A 1 84 ? -1.050 -6.907 -4.726 1.00 94.44 84 ASP A C 1
ATOM 689 O O . ASP A 1 84 ? -2.151 -6.419 -4.991 1.00 94.44 84 ASP A O 1
ATOM 693 N N . SER A 1 85 ? -0.485 -6.695 -3.528 1.00 94.06 85 SER A N 1
ATOM 694 C CA . SER A 1 85 ? -1.103 -5.832 -2.512 1.00 94.06 85 SER A CA 1
ATOM 695 C C . SER A 1 85 ? -1.260 -4.402 -3.032 1.00 94.06 85 SER A C 1
ATOM 697 O O . SER A 1 85 ? -0.281 -3.701 -3.297 1.00 94.06 85 SER A O 1
ATOM 699 N N . LYS A 1 86 ? -2.507 -3.917 -3.086 1.00 92.31 86 LYS A N 1
ATOM 700 C CA . LYS A 1 86 ? -2.835 -2.540 -3.481 1.00 92.31 86 LYS A CA 1
ATOM 701 C C . LYS A 1 86 ? -2.051 -1.524 -2.650 1.00 92.31 86 LYS A C 1
ATOM 703 O O . LYS A 1 86 ? -1.531 -0.554 -3.214 1.00 92.31 86 LYS A O 1
ATOM 708 N N . ARG A 1 87 ? -1.951 -1.734 -1.331 1.00 94.12 87 ARG A N 1
ATOM 709 C CA . ARG A 1 87 ? -1.166 -0.870 -0.438 1.00 94.12 87 ARG A CA 1
ATOM 710 C C . ARG A 1 87 ? 0.309 -0.850 -0.825 1.00 94.12 87 ARG A C 1
ATOM 712 O O . ARG A 1 87 ? 0.846 0.238 -1.020 1.00 94.12 87 ARG A O 1
ATOM 719 N N . GLN A 1 88 ? 0.938 -2.017 -0.972 1.00 96.31 88 GLN A N 1
ATOM 720 C CA . GLN A 1 88 ? 2.360 -2.109 -1.314 1.00 96.31 88 GLN A CA 1
ATOM 721 C C . GLN A 1 88 ? 2.651 -1.437 -2.659 1.00 96.31 88 GLN A C 1
ATOM 723 O O . GLN A 1 88 ? 3.545 -0.601 -2.758 1.00 96.31 88 GLN A O 1
ATOM 728 N N . LEU A 1 89 ? 1.846 -1.733 -3.678 1.00 95.56 89 LEU A N 1
ATOM 729 C CA . LEU A 1 89 ? 1.990 -1.156 -5.013 1.00 95.56 89 LEU A CA 1
ATOM 730 C C . LEU A 1 89 ? 1.833 0.374 -5.003 1.00 95.56 89 LEU A C 1
ATOM 732 O O . LEU A 1 89 ? 2.612 1.090 -5.634 1.00 95.56 89 LEU A O 1
ATOM 736 N N . THR A 1 90 ? 0.867 0.894 -4.238 1.00 92.81 90 THR A N 1
ATOM 737 C CA . THR A 1 90 ? 0.680 2.345 -4.048 1.00 92.81 90 THR A CA 1
ATOM 738 C C . THR A 1 90 ? 1.870 2.970 -3.318 1.00 92.81 90 THR A C 1
ATOM 740 O O . THR A 1 90 ? 2.334 4.049 -3.695 1.00 92.81 90 THR A O 1
ATOM 743 N N . TRP A 1 91 ? 2.378 2.294 -2.286 1.00 95.19 91 TRP A N 1
ATOM 744 C CA . TRP A 1 91 ? 3.532 2.740 -1.517 1.00 95.19 91 TRP A CA 1
ATOM 745 C C . TRP A 1 91 ? 4.792 2.815 -2.386 1.00 95.19 91 TRP A C 1
ATOM 747 O O . TRP A 1 91 ? 5.440 3.857 -2.387 1.00 95.19 91 TRP A O 1
ATOM 757 N N . ILE A 1 92 ? 5.085 1.790 -3.197 1.00 95.75 92 ILE A N 1
ATOM 758 C CA . ILE A 1 92 ? 6.246 1.767 -4.106 1.00 95.75 92 ILE A CA 1
ATOM 759 C C . ILE A 1 92 ? 6.185 2.936 -5.096 1.00 95.75 92 ILE A C 1
ATOM 761 O O . ILE A 1 92 ? 7.153 3.687 -5.231 1.00 95.75 92 ILE A O 1
ATOM 765 N N . PHE A 1 93 ? 5.036 3.147 -5.749 1.00 91.88 93 PHE A N 1
ATOM 766 C CA . PHE A 1 93 ? 4.858 4.281 -6.663 1.00 91.88 93 PHE A CA 1
ATOM 767 C C . PHE A 1 93 ? 5.161 5.623 -5.985 1.00 91.88 93 PHE A C 1
ATOM 769 O O . PHE A 1 93 ? 5.866 6.464 -6.548 1.00 91.88 93 PHE A O 1
ATOM 776 N N . ASN A 1 94 ? 4.633 5.831 -4.778 1.00 90.50 94 ASN A N 1
ATOM 777 C CA . ASN A 1 94 ? 4.839 7.066 -4.025 1.00 90.50 94 ASN A CA 1
ATOM 778 C C . ASN A 1 94 ? 6.279 7.208 -3.521 1.00 90.50 94 ASN A C 1
ATOM 780 O O . ASN A 1 94 ? 6.810 8.319 -3.523 1.00 90.50 94 ASN A O 1
ATOM 784 N N . TYR A 1 95 ? 6.913 6.099 -3.138 1.00 92.94 95 TYR A N 1
ATOM 785 C CA . TYR A 1 95 ? 8.306 6.055 -2.714 1.00 92.94 95 TYR A CA 1
ATOM 786 C C . TYR A 1 95 ? 9.213 6.567 -3.835 1.00 92.94 95 TYR A C 1
ATOM 788 O O . TYR A 1 95 ? 9.936 7.542 -3.633 1.00 92.94 95 TYR A O 1
ATOM 796 N N . ILE A 1 96 ? 9.082 6.022 -5.050 1.00 93.12 96 ILE A N 1
ATOM 797 C CA . ILE A 1 96 ? 9.885 6.457 -6.203 1.00 93.12 96 ILE A CA 1
ATOM 798 C C . ILE A 1 96 ? 9.579 7.920 -6.569 1.00 93.12 96 ILE A C 1
ATOM 800 O O . ILE A 1 96 ? 10.494 8.712 -6.781 1.00 93.12 96 ILE A O 1
ATOM 804 N N . LYS A 1 97 ? 8.301 8.330 -6.578 1.00 89.38 97 LYS A N 1
ATOM 805 C CA . LYS A 1 97 ? 7.899 9.722 -6.877 1.00 89.38 97 LYS A CA 1
ATOM 806 C C . LYS A 1 97 ? 8.396 10.756 -5.865 1.00 89.38 97 LYS A C 1
ATOM 808 O O . LYS A 1 97 ? 8.451 11.942 -6.198 1.00 89.38 97 LYS A O 1
ATOM 813 N N . SER A 1 98 ? 8.700 10.328 -4.640 1.00 88.62 98 SER A N 1
ATOM 814 C CA . SER A 1 98 ? 9.226 11.201 -3.588 1.00 88.62 98 SER A CA 1
ATOM 815 C C . SER A 1 98 ? 10.715 11.515 -3.753 1.00 88.62 98 SER A C 1
ATOM 817 O O . SER A 1 98 ? 11.209 12.452 -3.127 1.00 88.62 98 SER A O 1
ATOM 819 N N . ILE A 1 99 ? 11.421 10.772 -4.612 1.00 89.56 99 ILE A N 1
ATOM 820 C CA . ILE A 1 99 ? 12.850 10.962 -4.843 1.00 89.56 99 ILE A CA 1
ATOM 821 C C . ILE A 1 99 ? 13.072 12.298 -5.566 1.00 89.56 99 ILE A C 1
ATOM 823 O O . ILE A 1 99 ? 12.460 12.545 -6.614 1.00 89.56 99 ILE A O 1
ATOM 827 N N . PRO A 1 100 ? 13.957 13.172 -5.050 1.00 84.94 100 PRO A N 1
ATOM 828 C CA . PRO A 1 100 ? 14.287 14.427 -5.708 1.00 84.94 100 PRO A CA 1
ATOM 829 C C . PRO A 1 100 ? 14.724 14.204 -7.159 1.00 84.94 100 PRO A C 1
ATOM 831 O O . PRO A 1 100 ? 15.634 13.433 -7.444 1.00 84.94 100 PRO A O 1
ATOM 834 N N . GLY A 1 101 ? 14.063 14.887 -8.093 1.00 79.62 101 GLY A N 1
ATOM 835 C CA . GLY A 1 101 ? 14.359 14.777 -9.522 1.00 79.62 101 GLY A CA 1
ATOM 836 C C . GLY A 1 101 ? 13.612 13.667 -10.269 1.00 79.62 101 GLY A C 1
ATOM 837 O O . GLY A 1 101 ? 13.555 13.742 -11.494 1.00 79.62 101 GLY A O 1
ATOM 838 N N . ALA A 1 102 ? 12.944 12.730 -9.586 1.00 79.19 102 ALA A N 1
ATOM 839 C CA . ALA A 1 102 ? 12.135 11.693 -10.241 1.00 79.19 102 ALA A CA 1
ATOM 840 C C . ALA A 1 102 ? 10.928 12.254 -11.020 1.00 79.19 102 ALA A C 1
ATOM 842 O O . ALA A 1 102 ? 10.380 11.580 -11.884 1.00 79.19 102 ALA A O 1
ATOM 843 N N . GLN A 1 103 ? 10.527 13.500 -10.748 1.00 68.50 103 GLN A N 1
ATOM 844 C CA . GLN A 1 103 ? 9.411 14.170 -11.428 1.00 68.50 103 GLN A CA 1
ATOM 845 C C . GLN A 1 103 ? 9.816 14.952 -12.688 1.00 68.50 103 GLN A C 1
ATOM 847 O O . GLN A 1 103 ? 8.955 15.536 -13.341 1.00 68.50 103 GLN A O 1
ATOM 852 N N . LYS A 1 104 ? 11.109 14.990 -13.046 1.00 66.25 104 LYS A N 1
ATOM 853 C CA . LYS A 1 104 ? 11.605 15.804 -14.174 1.00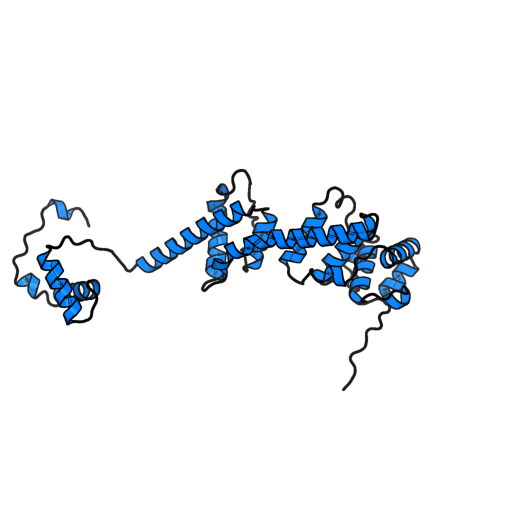 66.25 104 LYS A CA 1
ATOM 854 C C . LYS A 1 104 ? 11.105 15.331 -15.543 1.00 66.25 104 LYS A C 1
ATOM 856 O O . LYS A 1 104 ? 11.147 16.099 -16.499 1.00 66.25 104 LYS A O 1
ATOM 861 N N . SER A 1 105 ? 10.626 14.096 -15.664 1.00 66.12 105 SER A N 1
ATOM 862 C CA . SER A 1 105 ? 9.985 13.603 -16.885 1.00 66.12 105 SER A CA 1
ATOM 863 C C . SER A 1 105 ? 8.830 12.671 -16.522 1.00 66.12 105 SER A C 1
ATOM 865 O O . SER A 1 105 ? 9.033 11.742 -15.738 1.00 66.12 105 SER A O 1
ATOM 867 N N . PRO A 1 106 ? 7.612 12.904 -17.044 1.00 79.44 106 PRO A N 1
ATOM 868 C CA . PRO A 1 106 ? 6.468 12.075 -16.709 1.00 79.44 106 PRO A CA 1
ATOM 869 C C . PRO A 1 106 ? 6.624 10.702 -17.366 1.00 79.44 106 PRO A C 1
ATOM 871 O O . PRO A 1 106 ? 6.418 10.553 -18.568 1.00 79.44 106 PRO A O 1
ATOM 874 N N . ILE A 1 107 ? 6.971 9.694 -16.568 1.00 88.25 107 ILE A N 1
ATOM 875 C CA . ILE A 1 107 ? 6.904 8.294 -16.990 1.00 88.25 107 ILE A CA 1
ATOM 876 C C . ILE A 1 107 ? 5.428 7.956 -17.206 1.00 88.25 107 ILE A C 1
ATOM 878 O O . ILE A 1 107 ? 4.608 8.101 -16.291 1.00 88.25 107 ILE A O 1
ATOM 882 N N . ARG A 1 108 ? 5.082 7.520 -18.418 1.00 91.19 108 ARG A N 1
ATOM 883 C CA . ARG A 1 108 ? 3.708 7.165 -18.786 1.00 91.19 108 ARG A CA 1
ATOM 884 C C . ARG A 1 108 ? 3.578 5.656 -18.816 1.00 91.19 108 ARG A C 1
ATOM 886 O O . ARG A 1 108 ? 4.154 4.994 -19.671 1.00 91.19 108 ARG A O 1
ATOM 893 N N . VAL A 1 109 ? 2.803 5.124 -17.880 1.00 90.38 109 VAL A N 1
ATOM 894 C CA . VAL A 1 109 ? 2.543 3.687 -17.782 1.00 90.38 109 VAL A CA 1
ATOM 895 C C . VAL A 1 109 ? 1.205 3.368 -18.463 1.00 90.38 109 VAL A C 1
ATOM 897 O O . VAL A 1 109 ? 0.241 4.117 -18.250 1.00 90.38 109 VAL A O 1
ATOM 900 N N . PRO A 1 110 ? 1.116 2.293 -19.269 1.00 91.88 110 PRO A N 1
ATOM 901 C CA . PRO A 1 110 ? -0.137 1.859 -19.877 1.00 91.88 110 PRO A CA 1
ATOM 902 C C . PRO A 1 110 ? -1.214 1.551 -18.833 1.00 91.88 110 PRO A C 1
ATOM 904 O O . PRO A 1 110 ? -0.945 0.897 -17.822 1.00 91.88 110 PRO A O 1
ATOM 907 N N . ILE A 1 111 ? -2.450 1.989 -19.085 1.00 91.00 111 ILE A N 1
ATOM 908 C CA . ILE A 1 111 ? -3.540 1.844 -18.105 1.00 91.00 111 ILE A CA 1
ATOM 909 C C . ILE A 1 111 ? -4.076 0.413 -17.997 1.00 91.00 111 ILE A C 1
ATOM 911 O O . ILE A 1 111 ? -4.589 0.051 -16.938 1.00 91.00 111 ILE A O 1
ATOM 915 N N . HIS A 1 112 ? -3.938 -0.375 -19.069 1.00 91.50 112 HIS A N 1
ATOM 916 C CA . HIS A 1 112 ? -4.514 -1.720 -19.200 1.00 91.50 112 HIS A CA 1
ATOM 917 C C . HIS A 1 112 ? -3.680 -2.813 -18.528 1.00 91.50 112 HIS A C 1
ATOM 919 O O . HIS A 1 112 ? -4.211 -3.870 -18.228 1.00 91.50 112 HIS A O 1
ATOM 925 N N . LEU A 1 113 ? -2.403 -2.553 -18.228 1.00 91.31 113 LEU A N 1
ATOM 926 C CA . LEU A 1 113 ? -1.564 -3.504 -17.497 1.00 91.31 113 LEU A CA 1
ATOM 927 C C . LEU A 1 113 ? -2.120 -3.775 -16.092 1.00 91.31 113 LEU A C 1
ATOM 929 O O . LEU A 1 113 ? -2.677 -2.880 -15.450 1.00 91.31 113 LEU A O 1
ATOM 933 N N . SER A 1 114 ? -1.870 -4.968 -15.551 1.00 92.56 114 SER A N 1
ATOM 934 C CA . SER A 1 114 ? -2.104 -5.234 -14.126 1.00 92.56 114 SER A CA 1
ATOM 935 C C . SER A 1 114 ? -1.363 -4.212 -13.251 1.00 92.56 114 SER A C 1
ATOM 937 O O . SER A 1 114 ? -0.299 -3.703 -13.616 1.00 92.56 114 SER A O 1
ATOM 939 N N . LYS A 1 115 ? -1.894 -3.886 -12.065 1.00 93.25 115 LYS A N 1
ATOM 940 C CA . LYS A 1 115 ? -1.269 -2.869 -11.199 1.00 93.25 115 LYS A CA 1
ATOM 941 C C . LYS A 1 115 ? 0.153 -3.233 -10.784 1.00 93.25 115 LYS A C 1
ATOM 943 O O . LYS A 1 115 ? 0.997 -2.342 -10.706 1.00 93.25 115 LYS A O 1
ATOM 948 N N . ARG A 1 116 ? 0.427 -4.519 -10.573 1.00 94.25 116 ARG A N 1
ATOM 949 C CA . ARG A 1 116 ? 1.773 -5.007 -10.280 1.00 94.25 116 ARG A CA 1
ATOM 950 C C . ARG A 1 116 ? 2.721 -4.782 -11.454 1.00 94.25 116 ARG A C 1
ATOM 952 O O . ARG A 1 116 ? 3.790 -4.209 -11.260 1.00 94.25 116 ARG A O 1
ATOM 959 N N . ASN A 1 117 ? 2.299 -5.114 -12.672 1.00 93.31 117 ASN A N 1
ATOM 960 C CA . ASN A 1 117 ? 3.104 -4.876 -13.871 1.00 93.31 117 ASN A CA 1
ATOM 961 C C . ASN A 1 117 ? 3.324 -3.384 -14.136 1.00 93.31 117 ASN A C 1
ATOM 963 O O . ASN A 1 117 ? 4.422 -2.996 -14.526 1.00 93.31 117 ASN A O 1
ATOM 967 N N . GLN A 1 118 ? 2.322 -2.539 -13.863 1.00 93.75 118 GLN A N 1
ATOM 968 C CA . GLN A 1 118 ? 2.473 -1.082 -13.924 1.00 93.75 118 GLN A CA 1
ATOM 969 C C . GLN A 1 118 ? 3.592 -0.594 -12.988 1.00 93.75 118 GLN A C 1
ATOM 971 O O . GLN A 1 118 ? 4.427 0.210 -13.400 1.00 93.75 118 GLN A O 1
ATOM 976 N N . VAL A 1 119 ? 3.626 -1.081 -11.740 1.00 94.88 119 VAL A N 1
ATOM 977 C CA . VAL A 1 119 ? 4.665 -0.725 -10.756 1.00 94.88 119 VAL A CA 1
ATOM 978 C C . VAL A 1 119 ? 6.039 -1.220 -11.188 1.00 94.88 119 VAL A C 1
ATOM 980 O O . VAL A 1 119 ? 6.992 -0.444 -11.159 1.00 94.88 119 VAL A O 1
ATOM 983 N N . ILE A 1 120 ? 6.151 -2.490 -11.585 1.00 94.56 120 ILE A N 1
ATOM 984 C CA . ILE A 1 120 ? 7.438 -3.088 -11.963 1.00 94.56 120 ILE A CA 1
ATOM 985 C C . ILE A 1 120 ? 8.010 -2.386 -13.195 1.00 94.56 120 ILE A C 1
ATOM 987 O O . ILE A 1 120 ? 9.164 -1.970 -13.170 1.00 94.56 120 ILE A O 1
ATOM 991 N N . ALA A 1 121 ? 7.199 -2.158 -14.232 1.00 93.88 121 ALA A N 1
ATOM 992 C CA . ALA A 1 121 ? 7.644 -1.447 -15.427 1.00 93.88 121 ALA A CA 1
ATOM 993 C C . ALA A 1 121 ? 8.074 -0.003 -15.120 1.00 93.88 121 ALA A C 1
ATOM 995 O O . ALA A 1 121 ? 9.059 0.482 -15.675 1.00 93.88 121 ALA A O 1
ATOM 996 N N . TYR A 1 122 ? 7.373 0.676 -14.205 1.00 94.06 122 TYR A N 1
ATOM 997 C CA . TYR A 1 122 ? 7.765 2.006 -13.741 1.00 94.06 122 TYR A CA 1
ATOM 998 C C . TYR A 1 122 ? 9.101 1.981 -12.987 1.00 94.06 122 TYR A C 1
ATOM 1000 O O . TYR A 1 122 ? 9.954 2.833 -13.234 1.00 94.06 122 TYR A O 1
ATOM 1008 N N . LEU A 1 123 ? 9.291 1.012 -12.086 1.00 94.25 123 LEU A N 1
ATOM 1009 C CA . LEU A 1 123 ? 10.533 0.821 -11.336 1.00 94.25 123 LEU A CA 1
ATOM 1010 C C . LEU A 1 123 ? 11.709 0.519 -12.272 1.00 94.25 123 LEU A C 1
ATOM 1012 O O . LEU A 1 123 ? 12.747 1.169 -12.160 1.00 94.25 123 LEU A O 1
ATOM 1016 N N . ASP A 1 124 ? 11.544 -0.416 -13.206 1.00 93.56 124 ASP A N 1
ATOM 1017 C CA . ASP A 1 124 ? 12.566 -0.769 -14.194 1.00 93.56 124 ASP A CA 1
ATOM 1018 C C . ASP A 1 124 ? 12.943 0.439 -15.054 1.00 93.56 124 ASP A C 1
ATOM 1020 O O . ASP A 1 124 ? 14.119 0.780 -15.164 1.00 93.56 124 ASP A O 1
ATOM 1024 N N . TYR A 1 125 ? 11.950 1.149 -15.595 1.00 93.12 125 TYR A N 1
ATOM 1025 C CA . TYR A 1 125 ? 12.192 2.334 -16.414 1.00 93.12 125 TYR A CA 1
ATOM 1026 C C . TYR A 1 125 ? 12.910 3.440 -15.631 1.00 93.12 125 TYR A C 1
ATOM 1028 O O . TYR A 1 125 ? 13.919 3.987 -16.084 1.00 93.12 125 TYR A O 1
ATOM 1036 N N . TRP A 1 126 ? 12.393 3.790 -14.449 1.00 93.44 126 TRP A N 1
ATOM 1037 C CA . TRP A 1 126 ? 12.961 4.855 -13.628 1.00 93.44 126 TRP A CA 1
ATOM 1038 C C . TRP A 1 126 ? 14.381 4.506 -13.182 1.00 93.44 126 TRP A C 1
ATOM 1040 O O . TRP A 1 126 ? 15.296 5.310 -13.354 1.00 93.44 126 TRP A O 1
ATOM 1050 N N . SER A 1 127 ? 14.584 3.301 -12.651 1.00 92.94 127 SER A N 1
ATOM 1051 C CA . SER A 1 127 ? 15.884 2.872 -12.136 1.00 92.94 127 SER A CA 1
ATOM 1052 C C . SER A 1 127 ? 16.911 2.703 -13.259 1.00 92.94 127 SER A C 1
ATOM 1054 O O . SER A 1 127 ? 18.073 3.067 -13.083 1.00 92.94 127 SER A O 1
ATOM 1056 N N . GLY A 1 128 ? 16.488 2.241 -14.436 1.00 92.00 128 GLY A N 1
ATOM 1057 C CA . GLY A 1 128 ? 17.346 2.095 -15.604 1.00 92.00 128 GLY A CA 1
ATOM 1058 C C . GLY A 1 128 ? 17.799 3.413 -16.228 1.00 92.00 128 GLY A C 1
ATOM 1059 O O . GLY A 1 128 ? 18.889 3.486 -16.787 1.00 92.00 128 GLY A O 1
ATOM 1060 N N . THR A 1 129 ? 16.985 4.463 -16.106 1.00 90.31 129 THR A N 1
ATOM 1061 C CA . THR A 1 129 ? 17.309 5.810 -16.608 1.00 90.31 129 THR A CA 1
ATOM 1062 C C . THR A 1 129 ? 17.972 6.709 -15.567 1.00 90.31 129 THR A C 1
ATOM 1064 O O . THR A 1 129 ? 18.683 7.640 -15.938 1.00 90.31 129 THR A O 1
ATOM 1067 N N . SER A 1 130 ? 17.746 6.455 -14.275 1.00 91.06 130 SER A N 1
ATOM 1068 C CA . SER A 1 130 ? 18.180 7.344 -13.188 1.00 91.06 130 SER A CA 1
ATOM 1069 C C . SER A 1 130 ? 19.380 6.823 -12.402 1.00 91.06 130 SER A C 1
ATOM 1071 O O . SER A 1 130 ? 20.048 7.618 -11.743 1.00 91.06 130 SER A O 1
ATOM 1073 N N . LEU A 1 131 ? 19.652 5.513 -12.425 1.00 92.19 131 LEU A N 1
ATOM 1074 C CA . LEU A 1 131 ? 20.738 4.905 -11.654 1.00 92.19 131 LEU A CA 1
ATOM 1075 C C . LEU A 1 131 ? 21.864 4.413 -12.575 1.00 92.19 131 LEU A C 1
ATOM 1077 O O . LEU A 1 131 ? 21.588 3.830 -13.626 1.00 92.19 131 LEU A O 1
ATOM 1081 N N . PRO A 1 132 ? 23.134 4.617 -12.180 1.00 90.25 132 PRO A N 1
ATOM 1082 C CA . PRO A 1 132 ? 24.279 4.454 -13.075 1.00 90.25 132 PRO A CA 1
ATOM 1083 C C . PRO A 1 132 ? 24.541 2.997 -13.474 1.00 90.25 132 PRO A C 1
ATOM 1085 O O . PRO A 1 132 ? 24.940 2.730 -14.604 1.00 90.25 132 PRO A O 1
ATOM 1088 N N . ASP A 1 133 ? 24.298 2.043 -12.575 1.00 91.44 133 ASP A N 1
ATOM 1089 C CA . ASP A 1 133 ? 24.670 0.642 -12.768 1.00 91.44 133 ASP A CA 1
ATOM 1090 C C . ASP A 1 133 ? 23.753 -0.330 -12.007 1.00 91.44 133 ASP A C 1
ATOM 1092 O O . ASP A 1 133 ? 22.827 0.061 -11.289 1.00 91.44 133 ASP A O 1
ATOM 1096 N N . VAL A 1 134 ? 23.989 -1.629 -12.215 1.00 90.19 134 VAL A N 1
ATOM 1097 C CA . VAL A 1 134 ? 23.164 -2.704 -11.653 1.00 90.19 134 VAL A CA 1
ATOM 1098 C C . VAL A 1 134 ? 23.273 -2.781 -10.131 1.00 90.19 134 VAL A C 1
ATOM 1100 O O . VAL A 1 134 ? 22.274 -3.059 -9.474 1.00 90.19 134 VAL A O 1
ATOM 1103 N N . LEU A 1 135 ? 24.436 -2.471 -9.550 1.00 93.56 135 LEU A N 1
ATOM 1104 C CA . LEU A 1 135 ? 24.629 -2.502 -8.100 1.00 93.56 135 LEU A CA 1
ATOM 1105 C C . LEU A 1 135 ? 23.836 -1.380 -7.429 1.00 93.56 135 LEU A C 1
ATOM 1107 O O . LEU A 1 135 ? 23.180 -1.621 -6.416 1.00 93.56 135 LEU A O 1
ATOM 1111 N N . ALA A 1 136 ? 23.816 -0.185 -8.024 1.00 94.94 136 ALA A N 1
ATOM 1112 C CA . ALA A 1 136 ? 22.986 0.922 -7.558 1.00 94.94 136 ALA A CA 1
ATOM 1113 C C . ALA A 1 136 ? 21.488 0.569 -7.606 1.00 94.94 136 ALA A C 1
ATOM 1115 O O . ALA A 1 136 ? 20.756 0.859 -6.658 1.00 94.94 136 ALA A O 1
ATOM 1116 N N . ARG A 1 137 ? 21.033 -0.107 -8.671 1.00 94.44 137 ARG A N 1
ATOM 1117 C CA . ARG A 1 137 ? 19.642 -0.580 -8.802 1.00 94.44 137 ARG A CA 1
ATOM 1118 C C . ARG A 1 137 ? 19.283 -1.632 -7.754 1.00 94.44 137 ARG A C 1
ATOM 1120 O O . ARG A 1 137 ? 18.243 -1.515 -7.107 1.00 94.44 137 ARG A O 1
ATOM 1127 N N . LEU A 1 138 ? 20.153 -2.620 -7.548 1.00 95.75 138 LEU A N 1
ATOM 1128 C CA . LEU A 1 138 ? 19.974 -3.654 -6.526 1.00 95.75 138 LEU A CA 1
ATOM 1129 C C . LEU A 1 138 ? 19.950 -3.055 -5.116 1.00 95.75 138 LEU A C 1
ATOM 1131 O O . LEU A 1 138 ? 19.052 -3.362 -4.334 1.00 95.75 138 LEU A O 1
ATOM 1135 N N . GLY A 1 139 ? 20.886 -2.152 -4.811 1.00 96.69 139 GLY A N 1
ATOM 1136 C CA . GLY A 1 139 ? 20.942 -1.454 -3.528 1.00 96.69 139 GLY A CA 1
ATOM 1137 C C . GLY A 1 139 ? 19.707 -0.587 -3.278 1.00 96.69 139 GLY A C 1
ATOM 1138 O O . GLY A 1 139 ? 19.161 -0.591 -2.171 1.00 96.69 139 GLY A O 1
ATOM 1139 N N . PHE A 1 140 ? 19.217 0.107 -4.310 1.00 96.06 140 PHE A N 1
ATOM 1140 C CA . PHE A 1 140 ? 17.969 0.864 -4.238 1.00 96.06 140 PHE A CA 1
ATOM 1141 C C . PHE A 1 140 ? 16.772 -0.048 -3.948 1.00 96.06 140 PHE A C 1
ATOM 1143 O O . PHE A 1 140 ? 16.012 0.216 -3.017 1.00 96.06 140 PHE A O 1
ATOM 1150 N N . ASN A 1 141 ? 16.631 -1.144 -4.696 1.00 96.94 141 ASN A N 1
ATOM 1151 C CA . ASN A 1 141 ? 15.546 -2.102 -4.505 1.00 96.94 141 ASN A CA 1
ATOM 1152 C C . ASN A 1 141 ? 15.577 -2.741 -3.105 1.00 96.94 141 ASN A C 1
ATOM 1154 O O . ASN A 1 141 ? 14.548 -2.783 -2.436 1.00 96.94 141 ASN A O 1
ATOM 1158 N N . HIS A 1 142 ? 16.755 -3.139 -2.617 1.00 97.12 142 HIS A N 1
ATOM 1159 C CA . HIS A 1 142 ? 16.919 -3.657 -1.257 1.00 97.12 142 HIS A CA 1
ATOM 1160 C C . HIS A 1 142 ? 16.537 -2.611 -0.196 1.00 97.12 142 HIS A C 1
ATOM 1162 O O . HIS A 1 142 ? 15.813 -2.907 0.753 1.00 97.12 142 HIS A O 1
ATOM 1168 N N . THR A 1 143 ? 16.971 -1.359 -0.370 1.00 97.12 143 THR A N 1
ATOM 1169 C CA . THR A 1 143 ? 16.604 -0.252 0.530 1.00 97.12 143 THR A CA 1
ATOM 1170 C C . THR A 1 143 ? 15.094 -0.026 0.544 1.00 97.12 143 THR A C 1
ATOM 1172 O O . THR A 1 143 ? 14.496 0.179 1.601 1.00 97.12 143 THR A O 1
ATOM 1175 N N . MET A 1 144 ? 14.461 -0.086 -0.626 1.00 97.06 144 MET A N 1
ATOM 1176 C CA . MET A 1 144 ? 13.016 0.033 -0.766 1.00 97.06 144 MET A CA 1
ATOM 1177 C C . MET A 1 144 ? 12.290 -1.121 -0.058 1.00 97.06 144 MET A C 1
ATOM 1179 O O . MET A 1 144 ? 11.364 -0.861 0.708 1.00 97.06 144 MET A O 1
ATOM 1183 N N . GLN A 1 145 ? 12.753 -2.363 -0.213 1.00 97.62 145 GLN A N 1
ATOM 1184 C CA . GLN A 1 145 ? 12.224 -3.517 0.518 1.00 97.62 145 GLN A CA 1
ATOM 1185 C C . GLN A 1 145 ? 12.345 -3.334 2.041 1.00 97.62 145 GLN A C 1
ATOM 1187 O O . GLN A 1 145 ? 11.351 -3.447 2.757 1.00 97.62 145 GLN A O 1
ATOM 1192 N N . SER A 1 146 ? 13.530 -2.978 2.547 1.00 97.25 146 SER A N 1
ATOM 1193 C CA . SER A 1 146 ? 13.744 -2.742 3.984 1.00 97.25 146 SER A CA 1
ATOM 1194 C C . SER A 1 146 ? 12.847 -1.623 4.528 1.00 97.25 146 SER A C 1
ATOM 1196 O O . SER A 1 146 ? 12.312 -1.720 5.633 1.00 97.25 146 SER A O 1
ATOM 1198 N N . ASN A 1 147 ? 12.638 -0.557 3.750 1.00 95.62 147 ASN A N 1
ATOM 1199 C CA . ASN A 1 147 ? 11.736 0.528 4.133 1.00 95.62 147 ASN A CA 1
ATOM 1200 C C . ASN A 1 147 ? 10.273 0.078 4.166 1.00 95.62 147 ASN A C 1
ATOM 1202 O O . ASN A 1 147 ? 9.546 0.483 5.071 1.00 95.62 147 ASN A O 1
ATOM 1206 N N . TRP A 1 148 ? 9.850 -0.785 3.242 1.00 96.25 148 TRP A N 1
ATOM 1207 C CA . TRP A 1 148 ? 8.522 -1.395 3.274 1.00 96.25 148 TRP A CA 1
ATOM 1208 C C . TRP A 1 148 ? 8.323 -2.279 4.517 1.00 96.25 148 TRP A C 1
ATOM 1210 O O . TRP A 1 148 ? 7.304 -2.187 5.207 1.00 96.25 148 TRP A O 1
ATOM 1220 N N . GLU A 1 149 ? 9.325 -3.082 4.870 1.00 95.31 149 GLU A N 1
ATOM 1221 C CA . GLU A 1 149 ? 9.308 -3.897 6.089 1.00 95.31 149 GLU A CA 1
ATOM 1222 C C . GLU A 1 149 ? 9.221 -3.029 7.350 1.00 95.31 149 GLU A C 1
ATOM 1224 O O . GLU A 1 149 ? 8.479 -3.346 8.276 1.00 95.31 149 GLU A O 1
ATOM 1229 N N . ILE A 1 150 ? 9.933 -1.899 7.401 1.00 92.69 150 ILE A N 1
ATOM 1230 C CA . ILE A 1 150 ? 9.834 -0.942 8.512 1.00 92.69 150 ILE A CA 1
ATOM 1231 C C . ILE A 1 150 ? 8.453 -0.277 8.548 1.00 92.69 150 ILE A C 1
ATOM 1233 O O . ILE A 1 150 ? 7.866 -0.180 9.629 1.00 92.69 150 ILE A O 1
ATOM 1237 N N . GLN A 1 151 ? 7.933 0.146 7.391 1.00 91.06 151 GLN A N 1
ATOM 1238 C CA . GLN A 1 151 ? 6.634 0.812 7.249 1.00 91.06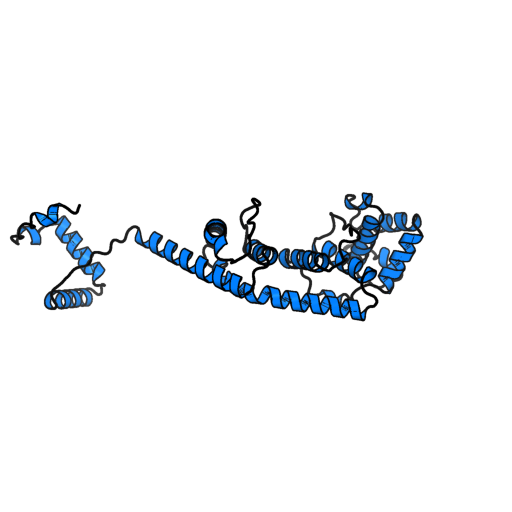 151 GLN A CA 1
ATOM 1239 C C . GLN A 1 151 ? 5.485 -0.049 7.786 1.00 91.06 151 GLN A C 1
ATOM 1241 O O . GLN A 1 151 ? 4.535 0.483 8.354 1.00 91.06 151 GLN A O 1
ATOM 1246 N N . THR A 1 152 ? 5.579 -1.371 7.641 1.00 93.81 152 THR A N 1
ATOM 1247 C CA . THR A 1 152 ? 4.529 -2.324 8.038 1.00 93.81 152 THR A CA 1
ATOM 1248 C C . THR A 1 152 ? 4.627 -2.790 9.496 1.00 93.81 152 THR A C 1
ATOM 1250 O O . THR A 1 152 ? 3.655 -3.311 10.044 1.00 93.81 152 THR A O 1
ATOM 1253 N N . LYS A 1 153 ? 5.742 -2.544 10.207 1.00 92.12 153 LYS A N 1
ATOM 1254 C CA . LYS A 1 153 ? 5.885 -2.907 11.640 1.00 92.12 153 LYS A CA 1
ATOM 1255 C C . LYS A 1 153 ? 4.750 -2.387 12.541 1.00 92.12 153 LYS A C 1
ATOM 1257 O O . LYS A 1 153 ? 4.327 -3.129 13.435 1.00 92.12 153 LYS A O 1
ATOM 1262 N N . PRO A 1 154 ? 4.247 -1.148 12.374 1.00 91.88 154 PRO A N 1
ATOM 1263 C CA . PRO A 1 154 ? 3.170 -0.619 13.206 1.00 91.88 154 PRO A CA 1
ATOM 1264 C C . PRO A 1 154 ? 1.791 -1.229 12.917 1.00 91.88 154 PRO A C 1
ATOM 1266 O O . PRO A 1 154 ? 0.880 -1.029 13.720 1.00 91.88 154 PRO A O 1
ATOM 1269 N N . ASP A 1 155 ? 1.614 -1.985 11.827 1.00 93.38 155 ASP A N 1
ATOM 1270 C CA . ASP A 1 155 ? 0.301 -2.472 11.373 1.00 93.38 155 ASP A CA 1
ATOM 1271 C C . ASP A 1 155 ? -0.439 -3.288 12.436 1.00 93.38 155 ASP A C 1
ATOM 1273 O O . ASP A 1 155 ? -1.664 -3.218 12.542 1.00 93.38 155 ASP A O 1
ATOM 1277 N N . ARG A 1 156 ? 0.303 -4.006 13.288 1.00 91.88 156 ARG A N 1
ATOM 1278 C CA . ARG A 1 156 ? -0.246 -4.763 14.427 1.00 91.88 156 ARG A CA 1
ATOM 1279 C C . ARG A 1 156 ? -1.107 -3.910 15.364 1.00 91.88 156 ARG A C 1
ATOM 1281 O O . ARG A 1 156 ? -2.006 -4.412 16.037 1.00 91.88 156 ARG A O 1
ATOM 1288 N N . HIS A 1 157 ? -0.861 -2.599 15.427 1.00 93.00 157 HIS A N 1
ATOM 1289 C CA . HIS A 1 157 ? -1.661 -1.693 16.247 1.00 93.00 157 HIS A CA 1
ATOM 1290 C C . HIS A 1 157 ? -3.097 -1.549 15.731 1.00 93.00 157 HIS A C 1
ATOM 1292 O O . HIS A 1 157 ? -3.975 -1.228 16.532 1.00 93.00 157 HIS A O 1
ATOM 1298 N N . PHE A 1 158 ? -3.352 -1.870 14.460 1.00 92.88 158 PHE A N 1
ATOM 1299 C CA . PHE A 1 158 ? -4.678 -1.882 13.846 1.00 92.88 158 PHE A CA 1
ATOM 1300 C C . PHE A 1 158 ? -5.405 -3.235 13.960 1.00 92.88 158 PHE A C 1
ATOM 1302 O O . PHE A 1 158 ? -6.584 -3.317 13.622 1.00 92.88 158 PHE A O 1
ATOM 1309 N N . ASP A 1 159 ? -4.792 -4.285 14.525 1.00 91.06 159 ASP A N 1
ATOM 1310 C CA . ASP A 1 159 ? -5.392 -5.634 14.586 1.00 91.06 159 ASP A CA 1
ATOM 1311 C C . ASP A 1 159 ? -6.744 -5.692 15.318 1.00 91.06 159 ASP A C 1
ATOM 1313 O O . ASP A 1 159 ? -7.568 -6.575 15.068 1.00 91.06 159 ASP A O 1
ATOM 1317 N N . TRP A 1 160 ? -7.026 -4.740 16.213 1.00 90.25 160 TRP A N 1
ATOM 1318 C CA . TRP A 1 160 ? -8.322 -4.669 16.895 1.00 90.25 160 TRP A CA 1
ATOM 1319 C C . TRP A 1 160 ? -9.495 -4.373 15.941 1.00 90.25 160 TRP A C 1
ATOM 1321 O O . TRP A 1 160 ? -10.635 -4.714 16.280 1.00 90.25 160 TRP A O 1
ATOM 1331 N N . LEU A 1 161 ? -9.215 -3.814 14.756 1.00 90.56 161 LEU A N 1
ATOM 1332 C CA . LEU A 1 161 ? -10.170 -3.588 13.667 1.00 90.56 161 LEU A CA 1
ATOM 1333 C C . LEU A 1 161 ? -10.529 -4.876 12.908 1.00 90.56 161 LEU A C 1
ATOM 1335 O O . LEU A 1 161 ? -11.578 -4.920 12.276 1.00 90.56 161 LEU A O 1
ATOM 1339 N N . LYS A 1 162 ? -9.699 -5.929 12.977 1.00 85.38 162 LYS A N 1
ATOM 1340 C CA . LYS A 1 162 ? -9.921 -7.197 12.250 1.00 85.38 162 LYS A CA 1
ATOM 1341 C C . LYS A 1 162 ? -10.910 -8.147 12.943 1.00 85.38 162 LYS A C 1
ATOM 1343 O O . LYS A 1 162 ? -11.464 -9.021 12.291 1.00 85.38 162 LYS A O 1
ATOM 1348 N N . LYS A 1 163 ? -11.118 -8.005 14.258 1.00 73.25 163 LYS A N 1
ATOM 1349 C CA . LYS A 1 163 ? -12.001 -8.880 15.065 1.00 73.25 163 LYS A CA 1
ATOM 1350 C C . LYS A 1 163 ? -13.485 -8.521 14.900 1.00 73.25 163 LYS A C 1
ATOM 1352 O O . LYS A 1 163 ? -13.756 -7.368 14.571 1.00 73.25 163 LYS A O 1
ATOM 1357 N N . ASP A 1 164 ? -14.391 -9.445 15.250 1.00 56.00 164 ASP A N 1
ATOM 1358 C CA . ASP A 1 164 ? -15.869 -9.339 15.294 1.00 56.00 164 ASP A CA 1
ATOM 1359 C C . ASP A 1 164 ? -16.398 -7.890 15.266 1.00 56.00 164 ASP A C 1
ATOM 1361 O O . ASP A 1 164 ? -16.065 -7.082 16.147 1.00 56.00 164 ASP A O 1
ATOM 1365 N N . GLY A 1 165 ? -17.160 -7.551 14.218 1.00 60.62 165 GLY A N 1
ATOM 1366 C CA . GLY A 1 165 ? -17.636 -6.187 13.939 1.00 60.62 165 GLY A CA 1
ATOM 1367 C C . GLY A 1 165 ? -16.659 -5.318 13.132 1.00 60.62 165 GLY A C 1
ATOM 1368 O O . GLY A 1 165 ? -16.593 -4.105 13.339 1.00 60.62 165 GLY A O 1
ATOM 1369 N N . SER A 1 166 ? -15.853 -5.908 12.238 1.00 76.88 166 SER A N 1
ATOM 1370 C CA . SER A 1 166 ? -14.831 -5.174 11.470 1.00 76.88 166 SER A CA 1
ATOM 1371 C C . SER A 1 166 ? -15.380 -3.996 10.648 1.00 76.88 166 SER A C 1
ATOM 1373 O O . SER A 1 166 ? -14.764 -2.929 10.719 1.00 76.88 166 SER A O 1
ATOM 1375 N N . PRO A 1 167 ? -16.550 -4.070 9.973 1.00 87.00 167 PRO A N 1
ATOM 1376 C CA . PRO A 1 167 ? -17.083 -2.911 9.257 1.00 87.00 167 PRO A CA 1
ATOM 1377 C C . PRO A 1 167 ? -17.500 -1.783 10.208 1.00 87.00 167 PRO A C 1
ATOM 1379 O O . PRO A 1 167 ? -17.267 -0.613 9.927 1.00 87.00 167 PRO A O 1
ATOM 1382 N N . GLU A 1 168 ? -18.066 -2.113 11.371 1.00 88.81 168 GLU A N 1
ATOM 1383 C CA . GLU A 1 168 ? -18.528 -1.130 12.360 1.00 88.81 168 GLU A CA 1
ATOM 1384 C C . GLU A 1 168 ? -17.358 -0.390 13.002 1.00 88.81 168 GLU A C 1
ATOM 1386 O O . GLU A 1 168 ? -17.424 0.822 13.193 1.00 88.81 168 GLU A O 1
ATOM 1391 N N . LYS A 1 169 ? -16.268 -1.104 13.305 1.00 91.06 169 LYS A N 1
ATOM 1392 C CA . LYS A 1 169 ? -15.038 -0.509 13.841 1.00 91.06 169 LYS A CA 1
ATOM 1393 C C . LYS A 1 169 ? -14.337 0.374 12.817 1.00 91.06 169 LYS A C 1
ATOM 1395 O O . LYS A 1 169 ? -13.840 1.434 13.187 1.00 91.06 169 LYS A O 1
ATOM 1400 N N . ILE A 1 170 ? -14.302 -0.051 11.554 1.00 92.00 170 ILE A N 1
ATOM 1401 C CA . ILE A 1 170 ? -13.737 0.733 10.449 1.00 92.00 170 ILE A CA 1
ATOM 1402 C C . ILE A 1 170 ? -14.564 2.008 10.231 1.00 92.00 170 ILE A C 1
ATOM 1404 O O . ILE A 1 170 ? -13.996 3.098 10.192 1.00 92.00 170 ILE A O 1
ATOM 1408 N N . ASN A 1 171 ? -15.895 1.890 10.194 1.00 90.56 171 ASN A N 1
ATOM 1409 C CA . ASN A 1 171 ? -16.805 3.034 10.098 1.00 90.56 171 ASN A CA 1
ATOM 1410 C C . ASN A 1 171 ? -16.666 3.971 11.301 1.00 90.56 171 ASN A C 1
ATOM 1412 O O . ASN A 1 171 ? -16.555 5.182 11.135 1.00 90.56 171 ASN A O 1
ATOM 1416 N N . PHE A 1 172 ? -16.600 3.414 12.512 1.00 92.06 172 PHE A N 1
ATOM 1417 C CA . PHE A 1 172 ? -16.346 4.191 13.718 1.00 92.06 172 PHE A CA 1
ATOM 1418 C C . PHE A 1 172 ? -15.030 4.960 13.622 1.00 92.06 172 PHE A C 1
ATOM 1420 O O . PHE A 1 172 ? -15.007 6.138 13.959 1.00 92.06 172 PHE A O 1
ATOM 1427 N N . LEU A 1 173 ? -13.946 4.316 13.180 1.00 91.69 173 LEU A N 1
ATOM 1428 C CA . LEU A 1 173 ? -12.655 4.980 13.050 1.00 91.69 173 LEU A CA 1
ATOM 1429 C C . LEU A 1 173 ? -12.737 6.130 12.042 1.00 91.69 173 LEU A C 1
ATOM 1431 O O . LEU A 1 173 ? -12.265 7.220 12.350 1.00 91.69 173 LEU A O 1
ATOM 1435 N N . TRP A 1 174 ? -13.375 5.910 10.889 1.00 89.75 174 TRP A N 1
ATOM 1436 C CA . TRP A 1 174 ? -13.607 6.960 9.898 1.00 89.75 174 TRP A CA 1
ATOM 1437 C C . TRP A 1 174 ? -14.358 8.157 10.490 1.00 89.75 174 TRP A C 1
ATOM 1439 O O . TRP A 1 174 ? -13.901 9.286 10.358 1.00 89.75 174 TRP A O 1
ATOM 1449 N N . ASP A 1 175 ? -15.470 7.916 11.188 1.00 88.56 175 ASP A N 1
ATOM 1450 C CA . ASP A 1 175 ? -16.276 8.988 11.781 1.00 88.56 175 ASP A CA 1
ATOM 1451 C C . ASP A 1 175 ? -15.550 9.669 12.965 1.00 88.56 175 ASP A C 1
ATOM 1453 O O . ASP A 1 175 ? -15.752 10.852 13.241 1.00 88.56 175 ASP A O 1
ATOM 1457 N N . TRP A 1 176 ? -14.681 8.940 13.672 1.00 90.12 176 TRP A N 1
ATOM 1458 C CA . TRP A 1 176 ? -13.928 9.435 14.827 1.00 90.12 176 TRP A CA 1
ATOM 1459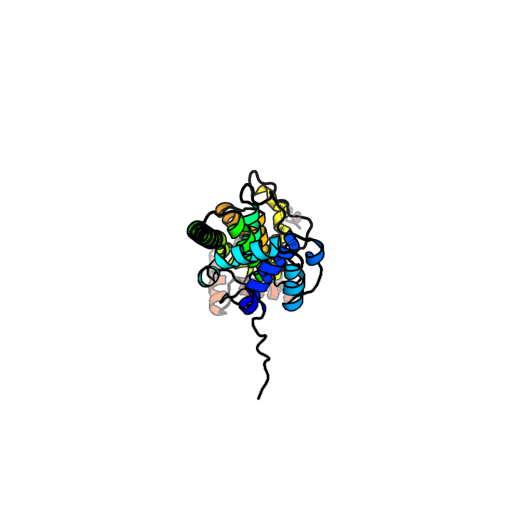 C C . TRP A 1 176 ? -12.738 10.319 14.429 1.00 90.12 176 TRP A C 1
ATOM 1461 O O . TRP A 1 176 ? -12.428 11.274 15.145 1.00 90.12 176 TRP A O 1
ATOM 1471 N N . LEU A 1 177 ? -12.075 10.031 13.304 1.00 88.00 177 LEU A N 1
ATOM 1472 C CA . LEU A 1 177 ? -10.843 10.704 12.878 1.00 88.00 177 LEU A CA 1
ATOM 1473 C C . LEU A 1 177 ? -10.987 12.231 12.693 1.00 88.00 177 LEU A C 1
ATOM 1475 O O . LEU A 1 177 ? -10.159 12.942 13.264 1.00 88.00 177 LEU A O 1
ATOM 1479 N N . PRO A 1 178 ? -12.002 12.777 11.986 1.00 82.94 178 PRO A N 1
ATOM 1480 C CA . PRO A 1 178 ? -12.137 14.225 11.791 1.00 82.94 178 PRO A CA 1
ATOM 1481 C C . PRO A 1 178 ? -12.246 15.001 13.105 1.00 82.94 178 PRO A C 1
ATOM 1483 O O . PRO A 1 178 ? -11.557 16.004 13.294 1.00 82.94 178 PRO A O 1
ATOM 1486 N N . ALA A 1 179 ? -13.041 14.483 14.048 1.00 82.38 179 ALA A N 1
ATOM 1487 C CA . ALA A 1 179 ? -13.243 15.077 15.370 1.00 82.38 179 ALA A CA 1
ATOM 1488 C C . ALA A 1 179 ? -11.997 14.997 16.271 1.00 82.38 179 ALA A C 1
ATOM 1490 O O . ALA A 1 179 ? -11.935 15.641 17.315 1.00 82.38 179 ALA A O 1
ATOM 1491 N N . ASN A 1 180 ? -11.006 14.195 15.879 1.00 82.81 180 ASN A N 1
ATOM 1492 C CA . ASN A 1 180 ? -9.804 13.907 16.650 1.00 82.81 180 ASN A CA 1
ATOM 1493 C C . ASN A 1 180 ? -8.524 14.200 15.846 1.00 82.81 180 ASN A C 1
ATOM 1495 O O . ASN A 1 180 ? -7.439 13.743 16.201 1.00 82.81 180 ASN A O 1
ATOM 1499 N N . SER A 1 181 ? -8.628 14.997 14.782 1.00 73.06 181 SER A N 1
ATOM 1500 C CA . SER A 1 181 ? -7.502 15.389 13.924 1.00 73.06 181 SER A CA 1
ATOM 1501 C C . SER A 1 181 ? -6.432 16.190 14.679 1.00 73.06 181 SER A C 1
ATOM 1503 O O . SER A 1 181 ? -5.245 16.060 14.393 1.00 73.06 181 SER A O 1
ATOM 1505 N N . GLY A 1 182 ? -6.820 16.923 15.729 1.00 71.12 182 GLY A N 1
ATOM 1506 C CA . GLY A 1 182 ? -5.899 17.653 16.610 1.00 71.12 182 GLY A CA 1
ATOM 1507 C C . GLY A 1 182 ? -4.955 16.776 17.447 1.00 71.12 182 GLY A C 1
ATOM 1508 O O . GLY A 1 182 ? -4.083 17.305 18.130 1.00 71.12 182 GLY A O 1
ATOM 1509 N N . ILE A 1 183 ? -5.099 15.444 17.411 1.00 71.81 183 ILE A N 1
ATOM 1510 C CA . ILE A 1 183 ? -4.154 14.508 18.048 1.00 71.81 183 ILE A CA 1
ATOM 1511 C C . ILE A 1 183 ? -2.773 14.579 17.384 1.00 71.81 183 ILE A C 1
ATOM 1513 O O . ILE A 1 183 ? -1.764 14.329 18.041 1.00 71.81 183 ILE A O 1
ATOM 1517 N N . PHE A 1 184 ? -2.724 14.941 16.104 1.00 70.62 184 PHE A N 1
ATOM 1518 C CA . PHE A 1 184 ? -1.497 15.005 15.323 1.00 70.62 184 PHE A CA 1
ATOM 1519 C C . PHE A 1 184 ? -0.960 16.434 15.366 1.00 70.62 184 PHE A C 1
ATOM 1521 O O . PHE A 1 184 ? -1.265 17.273 14.519 1.00 70.62 184 PHE A O 1
ATOM 1528 N N . THR A 1 185 ? -0.185 16.739 16.406 1.00 55.00 185 THR A N 1
ATOM 1529 C CA . THR A 1 185 ? 0.405 18.068 16.609 1.00 55.00 185 THR A CA 1
ATOM 1530 C C . THR A 1 185 ? 1.194 18.507 15.372 1.00 55.00 185 THR A C 1
ATOM 1532 O O . THR A 1 185 ? 2.149 17.841 14.973 1.00 55.00 185 THR A O 1
ATOM 1535 N N . GLY A 1 186 ? 0.798 19.628 14.763 1.00 54.59 186 GLY A N 1
ATOM 1536 C CA . GLY A 1 186 ? 1.515 20.243 13.640 1.00 54.59 186 GLY A CA 1
ATOM 1537 C C . GLY A 1 186 ? 1.294 19.599 12.267 1.00 54.59 186 GLY A C 1
ATOM 1538 O O . GLY A 1 186 ? 1.965 19.992 11.313 1.00 54.59 186 GLY A O 1
ATOM 1539 N N . ARG A 1 187 ? 0.367 18.641 12.126 1.00 58.53 187 ARG A N 1
ATOM 1540 C CA . ARG A 1 187 ? 0.002 18.059 10.826 1.00 58.53 187 ARG A CA 1
ATOM 1541 C C . ARG A 1 187 ? -1.482 18.264 10.559 1.00 58.53 187 ARG A C 1
ATOM 1543 O O . ARG A 1 187 ? -2.322 17.637 11.195 1.00 58.53 187 ARG A O 1
ATOM 1550 N N . ASN A 1 188 ? -1.802 19.096 9.568 1.00 55.19 188 ASN A N 1
ATOM 1551 C CA . ASN A 1 188 ? -3.133 19.096 8.969 1.00 55.19 188 ASN A CA 1
ATOM 1552 C C . ASN A 1 188 ? -3.304 17.782 8.206 1.00 55.19 188 ASN A C 1
ATOM 1554 O O . ASN A 1 188 ? -2.945 17.681 7.033 1.00 55.19 188 ASN A O 1
ATOM 1558 N N . ILE A 1 189 ? -3.812 16.754 8.887 1.00 61.78 189 ILE A N 1
ATOM 1559 C CA . ILE A 1 189 ? -4.253 15.537 8.217 1.00 61.78 189 ILE A CA 1
ATOM 1560 C C . ILE A 1 189 ? -5.523 15.894 7.462 1.00 61.78 189 ILE A C 1
ATOM 1562 O O . ILE A 1 189 ? -6.610 15.972 8.033 1.00 61.78 189 ILE A O 1
ATOM 1566 N N . PHE A 1 190 ? -5.361 16.143 6.168 1.00 57.62 190 PHE A N 1
ATOM 1567 C CA . PHE A 1 190 ? -6.483 16.283 5.262 1.00 57.62 190 PHE A CA 1
ATOM 1568 C C . PHE A 1 190 ? -7.123 14.905 5.104 1.00 57.62 190 PHE A C 1
ATOM 1570 O O . PHE A 1 190 ? -6.639 14.052 4.361 1.00 57.62 190 PHE A O 1
ATOM 1577 N N . ILE A 1 191 ? -8.206 14.670 5.838 1.00 61.16 191 ILE A N 1
ATOM 1578 C CA . ILE A 1 191 ? -9.120 13.575 5.537 1.00 61.16 191 ILE A CA 1
ATOM 1579 C C . ILE A 1 191 ? -9.907 14.077 4.332 1.00 61.16 191 ILE A C 1
ATOM 1581 O O . ILE A 1 191 ? -10.846 14.858 4.480 1.00 61.16 191 ILE A O 1
ATOM 1585 N N . GLY A 1 192 ? -9.423 13.754 3.131 1.00 53.53 192 GLY A N 1
ATOM 1586 C CA . GLY A 1 192 ? -10.099 14.137 1.896 1.00 53.53 192 GLY A CA 1
ATOM 1587 C C . GLY A 1 192 ? -11.568 13.709 1.934 1.00 53.53 192 GLY A C 1
ATOM 1588 O O . GLY A 1 192 ? -11.920 12.713 2.562 1.00 53.53 192 GLY A O 1
ATOM 1589 N N . HIS A 1 193 ? -12.430 14.442 1.230 1.00 48.53 193 HIS A N 1
ATOM 1590 C CA . HIS A 1 193 ? -13.854 14.111 1.068 1.00 48.53 193 HIS A CA 1
ATOM 1591 C C . HIS A 1 193 ? -14.107 12.761 0.356 1.00 48.53 193 HIS A C 1
ATOM 1593 O O . HIS A 1 193 ? -15.257 12.380 0.133 1.00 48.53 193 HIS A O 1
ATOM 1599 N N . GLU A 1 194 ? -13.056 12.039 -0.028 1.00 51.72 194 GLU A N 1
ATOM 1600 C CA . GLU A 1 194 ? -13.131 10.829 -0.828 1.00 51.72 194 GLU A CA 1
ATOM 1601 C C . GLU A 1 194 ? -13.314 9.587 0.046 1.00 51.72 194 GLU A C 1
ATOM 1603 O O . GLU A 1 194 ? -12.494 9.284 0.904 1.00 51.72 194 GLU A O 1
ATOM 1608 N N . ALA A 1 195 ? -14.426 8.897 -0.223 1.00 62.66 195 ALA A N 1
ATOM 1609 C CA . ALA A 1 195 ? -14.807 7.535 0.151 1.00 62.66 195 ALA A CA 1
ATOM 1610 C C . ALA A 1 195 ? -14.350 7.014 1.531 1.00 62.66 195 ALA A C 1
ATOM 1612 O O . ALA A 1 195 ? -13.185 6.700 1.756 1.00 62.66 195 ALA A O 1
ATOM 1613 N N . ARG A 1 196 ? -15.340 6.758 2.401 1.00 82.81 196 ARG A N 1
ATOM 1614 C CA . ARG A 1 196 ? -15.195 5.967 3.634 1.00 82.81 196 ARG A CA 1
ATOM 1615 C C . ARG A 1 196 ? -14.286 4.751 3.440 1.00 82.81 196 ARG A C 1
ATOM 1617 O O . ARG A 1 196 ? -14.394 4.059 2.424 1.00 82.81 196 ARG A O 1
ATOM 1624 N N . PHE A 1 197 ? -13.472 4.452 4.455 1.00 88.94 197 PHE A N 1
ATOM 1625 C CA . PHE A 1 197 ? -12.699 3.211 4.514 1.00 88.94 197 PHE A CA 1
ATOM 1626 C C . PHE A 1 197 ? -13.615 2.008 4.261 1.00 88.94 197 PHE A C 1
ATOM 1628 O O . PHE A 1 197 ? -14.583 1.798 4.993 1.00 88.94 197 PHE A O 1
ATOM 1635 N N . LYS A 1 198 ? -13.319 1.215 3.227 1.00 86.88 198 LYS A N 1
ATOM 1636 C CA . LYS A 1 198 ? -14.138 0.046 2.871 1.00 86.88 198 LYS A CA 1
ATOM 1637 C C . LYS A 1 198 ? -13.661 -1.202 3.595 1.00 86.88 198 LYS A C 1
ATOM 1639 O O . LYS A 1 198 ? -14.440 -2.117 3.846 1.00 86.88 198 LYS A O 1
ATOM 1644 N N . ASN A 1 199 ? -12.370 -1.259 3.898 1.00 88.31 199 ASN A N 1
ATOM 1645 C CA . ASN A 1 199 ? -11.733 -2.406 4.519 1.00 88.31 199 ASN A CA 1
ATOM 1646 C C . ASN A 1 199 ? -10.511 -1.979 5.351 1.00 88.31 199 ASN A C 1
ATOM 1648 O O . ASN A 1 199 ? -10.157 -0.804 5.437 1.00 88.31 199 ASN A O 1
ATOM 1652 N N . HIS A 1 200 ? -9.872 -2.962 5.983 1.00 90.31 200 HIS A N 1
ATOM 1653 C CA . HIS A 1 200 ? -8.672 -2.750 6.787 1.00 90.31 200 HIS A CA 1
ATOM 1654 C C . HIS A 1 200 ? -7.492 -2.204 5.965 1.00 90.31 200 HIS A C 1
ATOM 1656 O O . HIS A 1 200 ? -6.716 -1.404 6.476 1.00 90.31 200 HIS A O 1
ATOM 1662 N N . GLU A 1 201 ? -7.338 -2.623 4.706 1.00 89.38 201 GLU A N 1
ATOM 1663 C CA . GLU A 1 201 ? -6.247 -2.155 3.843 1.00 89.38 201 GLU A CA 1
ATOM 1664 C C . GLU A 1 201 ? -6.358 -0.650 3.563 1.00 89.38 201 GLU A C 1
ATOM 1666 O O . GLU A 1 201 ? -5.347 0.044 3.615 1.00 89.38 201 GLU A O 1
ATOM 1671 N N . ASP A 1 202 ? -7.569 -0.116 3.376 1.00 89.25 202 ASP A N 1
ATOM 1672 C CA . ASP A 1 202 ? -7.781 1.325 3.187 1.00 89.25 202 ASP A CA 1
ATOM 1673 C C . ASP A 1 202 ? -7.329 2.147 4.413 1.00 89.25 202 ASP A C 1
ATOM 1675 O O . ASP A 1 202 ? -6.750 3.221 4.251 1.00 89.25 202 ASP A O 1
ATOM 1679 N N . VAL A 1 203 ? -7.514 1.628 5.637 1.00 91.12 203 VAL A N 1
ATOM 1680 C CA . VAL A 1 203 ? -7.022 2.271 6.876 1.00 91.12 203 VAL A CA 1
ATOM 1681 C C . VAL A 1 203 ? -5.495 2.342 6.882 1.00 91.12 203 VAL A C 1
ATOM 1683 O O . VAL A 1 203 ? -4.909 3.364 7.248 1.00 91.12 203 VAL A O 1
ATOM 1686 N N . LEU A 1 204 ? -4.844 1.258 6.460 1.00 92.31 204 LEU A N 1
ATOM 1687 C CA . LEU A 1 204 ? -3.391 1.193 6.381 1.00 92.31 204 LEU A CA 1
ATOM 1688 C C . LEU A 1 204 ? -2.846 2.137 5.296 1.00 92.31 204 LEU A C 1
ATOM 1690 O O . LEU A 1 204 ? -1.917 2.898 5.564 1.00 92.31 204 LEU A O 1
ATOM 1694 N N . ILE A 1 205 ? -3.474 2.166 4.114 1.00 89.75 205 ILE A N 1
ATOM 1695 C CA . ILE A 1 205 ? -3.137 3.103 3.028 1.00 89.75 205 ILE A CA 1
ATOM 1696 C C . ILE A 1 205 ? -3.251 4.552 3.513 1.00 89.75 205 ILE A C 1
ATOM 1698 O O . ILE A 1 205 ? -2.348 5.353 3.271 1.00 89.75 205 ILE A O 1
ATOM 1702 N N . PHE A 1 206 ? -4.324 4.887 4.234 1.00 88.25 206 PHE A N 1
ATOM 1703 C CA . PHE A 1 206 ? -4.491 6.213 4.823 1.00 88.25 206 PHE A CA 1
ATOM 1704 C C . PHE A 1 206 ? -3.351 6.559 5.786 1.00 88.25 206 PHE A C 1
ATOM 1706 O O . PHE A 1 206 ? -2.813 7.663 5.718 1.00 88.25 206 PHE A O 1
ATOM 1713 N N . SER A 1 207 ? -2.945 5.624 6.652 1.00 88.44 207 SER A N 1
ATOM 1714 C CA . SER A 1 207 ? -1.850 5.868 7.599 1.00 88.44 207 SER A CA 1
ATOM 1715 C C . SER A 1 207 ? -0.516 6.167 6.899 1.00 88.44 207 SER A C 1
ATOM 1717 O O . SER A 1 207 ? 0.210 7.069 7.330 1.00 88.44 207 SER A O 1
ATOM 1719 N N . ASP A 1 208 ? -0.244 5.490 5.777 1.00 87.44 208 ASP A N 1
ATOM 1720 C CA . ASP A 1 208 ? 0.948 5.719 4.957 1.00 87.44 208 ASP A CA 1
ATOM 1721 C C . ASP A 1 208 ? 0.895 7.095 4.273 1.00 87.44 208 ASP A C 1
ATOM 1723 O O . ASP A 1 208 ? 1.867 7.852 4.298 1.00 87.44 208 ASP A O 1
ATOM 1727 N N . GLN A 1 209 ? -0.256 7.451 3.691 1.00 84.25 209 GLN A N 1
ATOM 1728 C CA . GLN A 1 209 ? -0.463 8.727 2.995 1.00 84.25 209 GLN A CA 1
ATOM 1729 C C . GLN A 1 209 ? -0.421 9.927 3.945 1.00 84.25 209 GLN A C 1
ATOM 1731 O O . GLN A 1 209 ? 0.179 10.953 3.622 1.00 84.25 209 GLN A O 1
ATOM 1736 N N . ALA A 1 210 ? -0.999 9.782 5.138 1.00 82.19 210 ALA A N 1
ATOM 1737 C CA . ALA A 1 210 ? -0.939 10.776 6.204 1.00 82.19 210 ALA A CA 1
ATOM 1738 C C . ALA A 1 210 ? 0.455 10.874 6.854 1.00 82.19 210 ALA A C 1
ATOM 1740 O O . ALA A 1 210 ? 0.675 11.743 7.703 1.00 82.19 210 ALA A O 1
ATOM 1741 N N . ARG A 1 211 ? 1.403 10.009 6.451 1.00 82.62 211 ARG A N 1
ATOM 1742 C CA . ARG A 1 211 ? 2.785 9.952 6.951 1.00 82.62 211 ARG A CA 1
ATOM 1743 C C . ARG A 1 211 ? 2.839 9.873 8.476 1.00 82.62 211 ARG A C 1
ATOM 1745 O O . ARG A 1 211 ? 3.654 10.544 9.114 1.00 82.62 211 ARG A O 1
ATOM 1752 N N . LEU A 1 212 ? 1.939 9.083 9.064 1.00 85.62 212 LEU A N 1
ATOM 1753 C CA . LEU A 1 212 ? 1.877 8.906 10.509 1.00 85.62 212 LEU A CA 1
ATOM 1754 C C . LEU A 1 212 ? 3.153 8.228 11.009 1.00 85.62 212 LEU A C 1
ATOM 1756 O O . LEU A 1 212 ? 3.588 7.212 10.469 1.00 85.62 212 LEU A O 1
ATOM 1760 N N . SER A 1 213 ? 3.750 8.781 12.063 1.00 87.06 213 SER A N 1
ATOM 1761 C CA . SER A 1 213 ? 4.849 8.107 12.750 1.00 87.06 213 SER A CA 1
ATOM 1762 C C . SER A 1 213 ? 4.322 6.903 13.534 1.00 87.06 213 SER A C 1
ATOM 1764 O O . SER A 1 213 ? 3.136 6.813 13.851 1.00 87.06 213 SER A O 1
ATOM 1766 N N . ASN A 1 214 ? 5.210 5.991 13.932 1.00 89.12 214 ASN A N 1
ATOM 1767 C CA . ASN A 1 214 ? 4.822 4.883 14.807 1.00 89.12 214 ASN A CA 1
ATOM 1768 C C . ASN A 1 214 ? 4.177 5.381 16.120 1.00 89.12 214 ASN A C 1
ATOM 1770 O O . ASN A 1 214 ? 3.197 4.809 16.589 1.00 89.12 214 ASN A O 1
ATOM 1774 N N . ALA A 1 215 ? 4.674 6.488 16.684 1.00 88.56 215 ALA A N 1
ATOM 1775 C CA . ALA A 1 215 ? 4.079 7.106 17.868 1.00 88.56 215 ALA A CA 1
ATOM 1776 C C . ALA A 1 215 ? 2.653 7.621 17.594 1.00 88.56 215 ALA A C 1
ATOM 1778 O O . ALA A 1 215 ? 1.753 7.376 18.401 1.00 88.56 215 ALA A O 1
ATOM 1779 N N . ASP A 1 216 ? 2.433 8.250 16.434 1.00 88.81 216 ASP A N 1
ATOM 1780 C CA . ASP A 1 216 ? 1.109 8.712 15.998 1.00 88.81 216 ASP A CA 1
ATOM 1781 C C . ASP A 1 216 ? 0.136 7.536 15.838 1.00 88.81 216 ASP A C 1
ATOM 1783 O O . ASP A 1 216 ? -0.991 7.587 16.330 1.00 88.81 216 ASP A O 1
ATOM 1787 N N . ILE A 1 217 ? 0.585 6.449 15.198 1.00 90.75 217 ILE A N 1
ATOM 1788 C CA . ILE A 1 217 ? -0.202 5.225 14.994 1.00 90.75 217 ILE A CA 1
ATOM 1789 C C . ILE A 1 217 ? -0.595 4.604 16.337 1.00 90.75 217 ILE A C 1
ATOM 1791 O O . ILE A 1 217 ? -1.758 4.231 16.527 1.00 90.75 217 ILE A O 1
ATOM 1795 N N . ILE A 1 218 ? 0.346 4.504 17.279 1.00 91.44 218 ILE A N 1
ATOM 1796 C CA . ILE A 1 218 ? 0.088 3.974 18.623 1.00 91.44 218 ILE A CA 1
ATOM 1797 C C . ILE A 1 218 ? -0.949 4.842 19.343 1.00 91.44 218 ILE A C 1
ATOM 1799 O O . ILE A 1 218 ? -1.935 4.312 19.863 1.00 91.44 218 ILE A O 1
ATOM 1803 N N . LEU A 1 219 ? -0.755 6.162 19.354 1.00 90.50 219 LEU A N 1
ATOM 1804 C CA . LEU A 1 219 ? -1.632 7.099 20.054 1.00 90.50 219 LEU A CA 1
ATOM 1805 C C . LEU A 1 219 ? -3.051 7.111 19.466 1.00 90.50 219 LEU A C 1
ATOM 1807 O O . LEU A 1 219 ? -4.026 7.028 20.222 1.00 90.50 219 LEU A O 1
ATOM 1811 N N . LEU A 1 220 ? -3.164 7.160 18.133 1.00 91.06 220 LEU A N 1
ATOM 1812 C CA . LEU A 1 220 ? -4.426 7.056 17.394 1.00 91.06 220 LEU A CA 1
ATOM 1813 C C . LEU A 1 220 ? -5.167 5.786 17.806 1.00 91.06 220 LEU A C 1
ATOM 1815 O O . LEU A 1 220 ? -6.307 5.857 18.269 1.00 91.06 220 LEU A O 1
ATOM 1819 N N . ASN A 1 221 ? -4.506 4.630 17.700 1.00 92.06 221 ASN A N 1
ATOM 1820 C CA . ASN A 1 221 ? -5.143 3.346 17.977 1.00 92.06 221 ASN A CA 1
ATOM 1821 C C . ASN A 1 221 ? -5.552 3.211 19.446 1.00 92.06 221 ASN A C 1
ATOM 1823 O O . ASN A 1 221 ? -6.645 2.724 19.732 1.00 92.06 221 ASN A O 1
ATOM 1827 N N . GLN A 1 222 ? -4.731 3.677 20.392 1.00 91.69 222 GLN A N 1
ATOM 1828 C CA . GLN A 1 222 ? -5.074 3.646 21.815 1.00 91.69 222 GLN A CA 1
ATOM 1829 C C . GLN A 1 222 ? -6.324 4.480 22.129 1.00 91.69 222 GLN A C 1
ATOM 1831 O O . GLN A 1 222 ? -7.217 4.005 22.840 1.00 91.69 222 GLN A O 1
ATOM 1836 N N . ARG A 1 223 ? -6.410 5.706 21.600 1.00 92.44 223 ARG A N 1
ATOM 1837 C CA . ARG A 1 223 ? -7.540 6.613 21.857 1.00 92.44 223 ARG A CA 1
ATOM 1838 C C . ARG A 1 223 ? -8.818 6.148 21.163 1.00 92.44 223 ARG A C 1
ATOM 1840 O O . ARG A 1 223 ? -9.863 6.067 21.819 1.00 92.44 223 ARG A O 1
ATOM 1847 N N . ALA A 1 224 ? -8.729 5.775 19.888 1.00 92.75 224 ALA A N 1
ATOM 1848 C CA . ALA A 1 224 ? -9.864 5.258 19.129 1.00 92.75 224 ALA A CA 1
ATOM 1849 C C . ALA A 1 224 ? -10.419 3.981 19.778 1.00 92.75 224 ALA A C 1
ATOM 1851 O O . ALA A 1 224 ? -11.610 3.903 20.086 1.00 92.75 224 ALA A O 1
ATOM 1852 N N . ARG A 1 225 ? -9.550 3.012 20.102 1.00 93.19 225 ARG A N 1
ATOM 1853 C CA . ARG A 1 225 ? -9.960 1.748 20.730 1.00 93.19 225 ARG A CA 1
ATOM 1854 C C . ARG A 1 225 ? -10.594 1.953 22.104 1.00 93.19 225 ARG A C 1
ATOM 1856 O O . ARG A 1 225 ? -11.596 1.309 22.408 1.00 93.19 225 ARG A O 1
ATOM 1863 N N . ARG A 1 226 ? -10.042 2.840 22.941 1.00 92.75 226 ARG A N 1
ATOM 1864 C CA . ARG A 1 226 ? -10.629 3.161 24.254 1.00 92.75 226 ARG A CA 1
ATOM 1865 C C . ARG A 1 226 ? -12.040 3.729 24.100 1.00 92.75 226 ARG A C 1
ATOM 1867 O O . ARG A 1 226 ? -12.954 3.274 24.780 1.00 92.75 226 ARG A O 1
ATOM 1874 N N . THR A 1 227 ? -12.210 4.673 23.179 1.00 93.19 227 THR A N 1
ATOM 1875 C CA . THR A 1 227 ? -13.505 5.307 22.891 1.00 93.19 227 THR A CA 1
ATOM 1876 C C . THR A 1 227 ? -14.521 4.283 22.381 1.00 93.19 227 THR A C 1
ATOM 1878 O O . THR A 1 227 ? -15.656 4.243 22.854 1.00 93.19 227 THR A O 1
ATOM 1881 N N . TRP A 1 228 ? -14.098 3.390 21.482 1.00 92.38 228 TRP A N 1
ATOM 1882 C CA . TRP A 1 228 ? -14.923 2.287 20.991 1.00 92.38 228 TRP A CA 1
ATOM 1883 C C . TRP A 1 228 ? -15.417 1.372 22.121 1.00 92.38 228 TRP A C 1
ATOM 1885 O O . TRP A 1 228 ? -16.610 1.084 22.215 1.00 92.38 228 TRP A O 1
ATOM 1895 N N . LEU A 1 229 ? -14.518 0.945 23.013 1.00 90.38 229 LEU A N 1
ATOM 1896 C CA . LEU A 1 229 ? -14.871 0.076 24.140 1.00 90.38 229 LEU A CA 1
ATOM 1897 C C . LEU A 1 229 ? -15.834 0.760 25.118 1.00 90.38 229 LEU A C 1
ATOM 1899 O O . LEU A 1 229 ? -16.779 0.126 25.582 1.00 90.38 229 LEU A O 1
ATOM 1903 N N . GLN A 1 230 ? -15.646 2.053 25.389 1.00 90.62 230 GLN A N 1
ATOM 1904 C CA . GLN A 1 230 ? -16.579 2.827 26.213 1.00 90.62 230 GLN A CA 1
ATOM 1905 C C . GLN A 1 230 ? -17.964 2.926 25.564 1.00 90.62 230 GLN A C 1
ATOM 1907 O O . GLN A 1 230 ? -18.974 2.758 26.246 1.00 90.62 230 GLN A O 1
ATOM 1912 N N . ARG A 1 231 ? -18.033 3.148 24.244 1.00 89.00 231 ARG A N 1
ATOM 1913 C CA . ARG A 1 231 ? -19.302 3.172 23.500 1.00 89.00 231 ARG A CA 1
ATOM 1914 C C . ARG A 1 231 ? -20.026 1.827 23.585 1.00 89.00 231 ARG A C 1
ATOM 1916 O O . ARG A 1 231 ? -21.219 1.801 23.867 1.00 89.00 231 ARG A O 1
ATOM 1923 N N . GLN A 1 232 ? -19.297 0.727 23.409 1.00 87.44 232 GLN A N 1
ATOM 1924 C CA . GLN A 1 232 ? -19.819 -0.634 23.570 1.00 87.44 232 GLN A CA 1
ATOM 1925 C C . GLN A 1 232 ? -20.358 -0.888 24.983 1.00 87.44 232 GLN A C 1
ATOM 1927 O O . GLN A 1 232 ? -21.435 -1.457 25.138 1.00 87.44 232 GLN A O 1
ATOM 1932 N N . GLN A 1 233 ? -19.637 -0.451 26.017 1.00 84.81 233 GLN A N 1
ATOM 1933 C CA . GLN A 1 233 ? -20.090 -0.580 27.404 1.00 84.81 233 GLN A CA 1
ATOM 1934 C C . GLN A 1 233 ? -21.369 0.221 27.662 1.00 84.81 233 GLN A C 1
ATOM 1936 O O . GLN A 1 233 ? -22.304 -0.317 28.246 1.00 84.81 233 GLN A O 1
ATOM 1941 N N . ARG A 1 234 ? -21.443 1.469 27.180 1.00 82.25 234 ARG A N 1
ATOM 1942 C CA . ARG A 1 234 ? -22.641 2.312 27.314 1.00 82.25 234 ARG A CA 1
ATOM 1943 C C . ARG A 1 234 ? -23.845 1.720 26.590 1.00 82.25 234 ARG A C 1
ATOM 1945 O O . ARG A 1 234 ? -24.917 1.678 27.173 1.00 82.25 234 ARG A O 1
ATOM 1952 N N . ALA A 1 235 ? -23.662 1.202 25.375 1.00 82.25 235 ALA A N 1
ATOM 1953 C CA . ALA A 1 235 ? -24.734 0.539 24.632 1.00 82.25 235 ALA A CA 1
ATOM 1954 C C . ALA A 1 235 ? -25.296 -0.684 25.383 1.00 82.25 235 ALA A C 1
ATOM 1956 O O . ALA A 1 235 ? -26.498 -0.910 25.375 1.00 82.25 235 ALA A O 1
ATOM 1957 N N . LYS A 1 236 ? -24.444 -1.434 26.097 1.00 77.06 236 LYS A N 1
ATOM 1958 C CA . LYS A 1 236 ? -24.862 -2.564 26.948 1.00 77.06 236 LYS A CA 1
ATOM 1959 C C . LYS A 1 236 ? -25.505 -2.143 28.275 1.00 77.06 236 LYS A C 1
ATOM 1961 O O . LYS A 1 236 ? -26.103 -2.985 28.940 1.00 77.06 236 LYS A O 1
ATOM 1966 N N . ALA A 1 237 ? -25.338 -0.887 28.682 1.00 72.00 237 ALA A N 1
ATOM 1967 C CA . ALA A 1 237 ? -25.843 -0.351 29.942 1.00 72.00 237 ALA A CA 1
ATOM 1968 C C . ALA A 1 237 ? -27.191 0.377 29.802 1.00 72.00 237 ALA A C 1
ATOM 1970 O O . ALA A 1 237 ? -27.736 0.795 30.815 1.00 72.00 237 ALA A O 1
ATOM 1971 N N . VAL A 1 238 ? -27.740 0.520 28.587 1.00 65.81 238 VAL A N 1
ATOM 1972 C CA . VAL A 1 238 ? -29.006 1.245 28.349 1.00 65.81 238 VAL A CA 1
ATOM 1973 C C . VAL A 1 238 ? -30.180 0.643 29.139 1.00 65.81 238 VAL A C 1
ATOM 1975 O O . VAL A 1 238 ? -30.996 1.400 29.646 1.00 65.81 238 VAL A O 1
ATOM 1978 N N . ASP A 1 239 ? -30.191 -0.676 29.358 1.00 62.44 239 ASP A N 1
ATOM 1979 C CA . ASP A 1 239 ? -31.196 -1.373 30.188 1.00 62.44 239 ASP A CA 1
ATOM 1980 C C . ASP A 1 239 ? -30.749 -1.619 31.642 1.00 62.44 239 ASP A C 1
ATOM 1982 O O . ASP A 1 239 ? -31.403 -2.344 32.390 1.00 62.44 239 ASP A O 1
ATOM 1986 N N . LYS A 1 240 ? -29.605 -1.070 32.071 1.00 64.88 240 LYS A N 1
ATOM 1987 C CA . LYS A 1 240 ? -29.023 -1.346 33.394 1.00 64.88 240 LYS A CA 1
ATOM 1988 C C . LYS A 1 240 ? -28.759 -0.054 34.157 1.00 64.88 240 LYS A C 1
ATOM 1990 O O . LYS A 1 240 ? -27.714 0.573 33.998 1.00 64.88 240 LYS A O 1
ATOM 1995 N N . GLY A 1 241 ? -29.686 0.308 35.041 1.00 67.69 241 GLY A N 1
ATOM 1996 C CA . GLY A 1 241 ? -29.468 1.333 36.062 1.00 6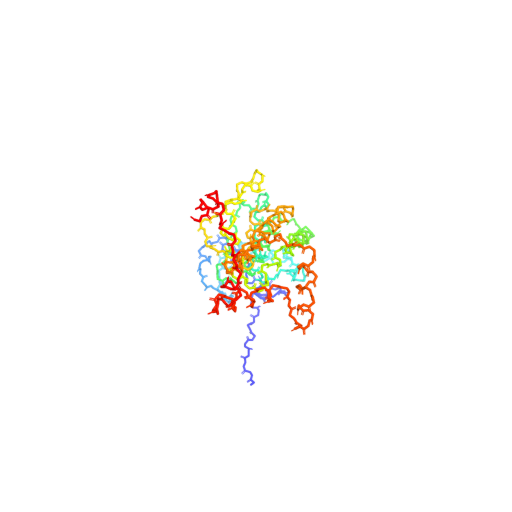7.69 241 GLY A CA 1
ATOM 1997 C C . GLY A 1 241 ? -28.747 0.751 37.281 1.00 67.69 241 GLY A C 1
ATOM 1998 O O . GLY A 1 241 ? -29.145 -0.288 37.801 1.00 67.69 241 GLY A O 1
ATOM 1999 N N . GLN A 1 242 ? -27.688 1.409 37.760 1.00 72.25 242 GLN A N 1
ATOM 2000 C CA . GLN A 1 242 ? -27.076 1.057 39.043 1.00 72.25 242 GLN A CA 1
ATOM 2001 C C . GLN A 1 242 ? -27.777 1.825 40.171 1.00 72.25 242 GLN A C 1
ATOM 2003 O O . GLN A 1 242 ? -27.648 3.044 40.262 1.00 72.25 242 GLN A O 1
ATOM 2008 N N . CYS A 1 243 ? -28.459 1.113 41.069 1.00 73.00 243 CYS A N 1
ATOM 2009 C CA . CYS A 1 243 ? -28.954 1.665 42.331 1.00 73.00 243 CYS A CA 1
ATOM 2010 C C . CYS A 1 243 ? -27.979 1.322 43.465 1.00 73.00 243 CYS A C 1
ATOM 2012 O O . CYS A 1 243 ? -27.693 0.153 43.723 1.00 73.00 243 CYS A O 1
ATOM 2014 N N . ASN A 1 244 ? -27.458 2.343 44.149 1.00 81.56 244 ASN A N 1
ATOM 2015 C CA . ASN A 1 244 ? -26.580 2.149 45.301 1.00 81.56 244 ASN A CA 1
ATOM 2016 C C . ASN A 1 244 ? -27.419 2.045 46.580 1.00 81.56 244 ASN A C 1
ATOM 2018 O O . ASN A 1 244 ? -28.088 3.001 46.962 1.00 81.56 244 ASN A O 1
ATOM 2022 N N . PHE A 1 245 ? -27.348 0.900 47.262 1.00 81.12 245 PHE A N 1
ATOM 2023 C CA . PHE A 1 245 ? -28.014 0.683 48.546 1.00 81.12 245 PHE A CA 1
ATOM 2024 C C . PHE A 1 245 ? -27.009 0.755 49.694 1.00 81.12 245 PHE A C 1
ATOM 2026 O O . PHE A 1 245 ? -25.986 0.068 49.681 1.00 81.12 245 PHE A O 1
ATOM 2033 N N . VAL A 1 246 ? -27.331 1.528 50.731 1.00 84.75 246 VAL A N 1
ATOM 2034 C CA . VAL A 1 246 ? -26.632 1.441 52.017 1.00 84.75 246 VAL A CA 1
ATOM 2035 C C . VAL A 1 246 ? -27.392 0.446 52.886 1.00 84.75 246 VAL A C 1
ATOM 2037 O O . VAL A 1 246 ? -28.457 0.747 53.417 1.00 84.75 246 VAL A O 1
ATOM 2040 N N . LEU A 1 247 ? -26.855 -0.767 53.008 1.00 87.94 247 LEU A N 1
ATOM 2041 C CA . LEU A 1 247 ? -27.434 -1.834 53.822 1.00 87.94 247 LEU A CA 1
ATOM 2042 C C . LEU A 1 247 ? -26.624 -2.021 55.103 1.00 87.94 247 LEU A C 1
ATOM 2044 O O . LEU A 1 247 ? -25.400 -1.882 55.116 1.00 87.94 247 LEU A O 1
ATOM 2048 N N . THR A 1 248 ? -27.295 -2.391 56.194 1.00 93.00 248 THR A N 1
ATOM 2049 C CA . THR A 1 248 ? -26.584 -2.769 57.421 1.00 93.00 248 THR A CA 1
ATOM 2050 C C . THR A 1 248 ? -25.748 -4.031 57.181 1.00 93.00 248 THR A C 1
ATOM 2052 O O . THR A 1 248 ? -26.132 -4.897 56.390 1.00 93.00 248 THR A O 1
ATOM 2055 N N . LYS A 1 249 ? -24.635 -4.194 57.914 1.00 93.19 249 LYS A N 1
ATOM 2056 C CA . LYS A 1 249 ? -23.799 -5.412 57.844 1.00 93.19 249 LYS A CA 1
ATOM 2057 C C . LYS A 1 249 ? -24.619 -6.694 58.062 1.00 93.19 249 LYS A C 1
ATOM 2059 O O . LYS A 1 249 ? -24.382 -7.699 57.401 1.00 93.19 249 LYS A O 1
ATOM 2064 N N . SER A 1 250 ? -25.619 -6.635 58.947 1.00 94.25 250 SER A N 1
ATOM 2065 C CA . SER A 1 250 ? -26.540 -7.748 59.215 1.00 94.25 250 SER A CA 1
ATOM 2066 C C . SER A 1 250 ? -27.396 -8.097 57.993 1.00 94.25 250 SER A C 1
ATOM 2068 O O . SER A 1 250 ? -27.516 -9.267 57.633 1.00 94.25 250 SER A O 1
ATOM 2070 N N . THR A 1 251 ? -27.945 -7.093 57.302 1.00 92.88 251 THR A N 1
ATOM 2071 C CA . THR A 1 251 ? -28.730 -7.296 56.074 1.00 92.88 251 THR A CA 1
ATOM 2072 C C . THR A 1 251 ? -27.875 -7.873 54.944 1.00 92.88 251 THR A C 1
ATOM 2074 O O . THR A 1 251 ? -28.326 -8.784 54.254 1.00 92.88 251 THR A O 1
ATOM 2077 N N . ILE A 1 252 ? -26.625 -7.419 54.797 1.00 92.56 252 ILE A N 1
ATOM 2078 C CA . ILE A 1 252 ? -25.683 -7.969 53.807 1.00 92.56 252 ILE A CA 1
ATOM 2079 C C . ILE A 1 252 ? -25.418 -9.456 54.079 1.00 92.56 252 ILE A C 1
ATOM 2081 O O . ILE A 1 252 ? -25.523 -10.267 53.163 1.00 92.56 252 ILE A O 1
ATOM 2085 N N . ALA A 1 253 ? -25.171 -9.840 55.336 1.00 94.88 253 ALA A N 1
ATOM 2086 C CA . ALA A 1 253 ? -24.962 -11.242 55.700 1.00 94.88 253 ALA A CA 1
ATOM 2087 C C . ALA A 1 253 ? -26.201 -12.121 55.422 1.00 94.88 253 ALA A C 1
ATOM 2089 O O . ALA A 1 253 ? -26.072 -13.280 55.026 1.00 94.88 253 ALA A O 1
ATOM 2090 N N . LYS A 1 254 ? -27.418 -11.584 55.600 1.00 95.00 254 LYS A N 1
ATOM 2091 C CA . LYS A 1 254 ? -28.663 -12.285 55.232 1.00 95.00 254 LYS A CA 1
ATOM 2092 C C . LYS A 1 254 ? -28.785 -12.464 53.716 1.00 95.00 254 LYS A C 1
ATOM 2094 O O . LYS A 1 254 ? -29.122 -13.558 53.269 1.00 95.00 254 LYS A O 1
ATOM 2099 N N . LEU A 1 255 ? -28.468 -11.426 52.940 1.00 94.88 255 LEU A N 1
ATOM 2100 C CA . LEU A 1 255 ? -28.464 -11.480 51.477 1.00 94.88 255 LEU A CA 1
ATOM 2101 C C . LEU A 1 255 ? -27.447 -12.503 50.947 1.00 94.88 255 LEU A C 1
ATOM 2103 O O . LEU A 1 255 ? -27.761 -13.260 50.035 1.00 94.88 255 LEU A O 1
ATOM 2107 N N . GLU A 1 256 ? -26.258 -12.578 51.547 1.00 93.75 256 GLU A N 1
ATOM 2108 C CA . GLU A 1 256 ? -25.243 -13.587 51.213 1.00 93.75 256 GLU A CA 1
ATOM 2109 C C . GLU A 1 256 ? -25.736 -15.013 51.474 1.00 93.75 256 GLU A C 1
ATOM 2111 O O . GLU A 1 256 ? -25.593 -15.880 50.610 1.00 93.75 256 GLU A O 1
ATOM 2116 N N . LYS A 1 257 ? -26.378 -15.251 52.625 1.00 95.38 257 LYS A N 1
ATOM 2117 C CA . LYS A 1 257 ? -26.976 -16.557 52.937 1.00 95.38 257 LYS A CA 1
ATOM 2118 C C . LYS A 1 257 ? -28.088 -16.933 51.955 1.00 95.38 257 LYS A C 1
ATOM 2120 O O . LYS A 1 257 ? -28.172 -18.095 51.568 1.00 95.38 257 LYS A O 1
ATOM 2125 N N . LEU A 1 258 ? -28.921 -15.975 51.537 1.00 94.88 258 LEU A N 1
ATOM 2126 C CA . LEU A 1 258 ? -29.962 -16.200 50.526 1.00 94.88 258 LEU A CA 1
ATOM 2127 C C . LEU A 1 258 ? -29.359 -16.542 49.160 1.00 94.88 258 LEU A C 1
ATOM 2129 O O . LEU A 1 258 ? -29.732 -17.553 48.569 1.00 94.88 258 LEU A O 1
ATOM 2133 N N . ALA A 1 259 ? -28.379 -15.762 48.704 1.00 94.19 259 ALA A N 1
ATOM 2134 C CA . ALA A 1 259 ? -27.652 -16.020 47.463 1.00 94.19 259 ALA A CA 1
ATOM 2135 C C . ALA A 1 259 ? -27.023 -17.425 47.458 1.00 94.19 259 ALA A C 1
ATOM 2137 O O . ALA A 1 259 ? -27.200 -18.187 46.508 1.00 94.19 259 ALA A O 1
ATOM 2138 N N . GLN A 1 260 ? -26.375 -17.817 48.561 1.00 94.12 260 GLN A N 1
ATOM 2139 C CA . GLN A 1 260 ? -25.785 -19.149 48.704 1.00 94.12 260 GLN A CA 1
ATOM 2140 C C . GLN A 1 260 ? -26.843 -20.261 48.708 1.00 94.12 260 GLN A C 1
ATOM 2142 O O . GLN A 1 260 ? -26.677 -21.264 48.013 1.00 94.12 260 GLN A O 1
ATOM 2147 N N . LYS A 1 261 ? -27.935 -20.089 49.464 1.00 94.69 261 LYS A N 1
ATOM 2148 C CA . LYS A 1 261 ? -29.022 -21.075 49.565 1.00 94.69 261 LYS A CA 1
ATOM 2149 C C . LYS A 1 261 ? -29.671 -21.353 48.207 1.00 94.69 261 LYS A C 1
ATOM 2151 O O . LYS A 1 261 ? -29.995 -22.502 47.921 1.00 94.69 261 LYS A O 1
ATOM 2156 N N . HIS A 1 262 ? -29.838 -20.320 47.384 1.00 91.00 262 HIS A N 1
ATOM 2157 C CA . HIS A 1 262 ? -30.518 -20.409 46.090 1.00 91.00 262 HIS A CA 1
ATOM 2158 C C . HIS A 1 262 ? -29.568 -20.536 44.889 1.00 91.00 262 HIS A C 1
ATOM 2160 O O . HIS A 1 262 ? -30.041 -20.656 43.765 1.00 91.00 262 HIS A O 1
ATOM 2166 N N . ARG A 1 263 ? -28.244 -20.578 45.114 1.00 89.62 263 ARG A N 1
ATOM 2167 C CA . ARG A 1 263 ? -27.207 -20.643 44.063 1.00 89.62 263 ARG A CA 1
ATOM 2168 C C . ARG A 1 263 ? -27.335 -19.528 43.012 1.00 89.62 263 ARG A C 1
ATOM 2170 O O . ARG A 1 263 ? -27.032 -19.742 41.842 1.00 89.62 263 ARG A O 1
ATOM 2177 N N . SER A 1 264 ? -27.740 -18.343 43.453 1.00 90.19 264 SER A N 1
ATOM 2178 C CA . SER A 1 264 ? -27.919 -17.149 42.620 1.00 90.19 264 SER A CA 1
ATOM 2179 C C . SER A 1 264 ? -26.970 -16.042 43.062 1.00 90.19 264 SER A C 1
ATOM 2181 O O . SER A 1 264 ? -26.439 -16.068 44.177 1.00 90.19 264 SER A O 1
ATOM 2183 N N . ASN A 1 265 ? -26.745 -15.049 42.203 1.00 89.88 265 ASN A N 1
ATOM 2184 C CA . ASN A 1 265 ? -25.964 -13.878 42.600 1.00 89.88 265 ASN A CA 1
ATOM 2185 C C . ASN A 1 265 ? -26.818 -12.888 43.424 1.00 89.88 265 ASN A C 1
ATOM 2187 O O . ASN A 1 265 ? -28.045 -12.952 43.450 1.00 89.88 265 ASN A O 1
ATOM 2191 N N . ARG A 1 266 ? -26.165 -11.963 44.142 1.00 89.81 266 ARG A N 1
ATOM 2192 C CA . ARG A 1 266 ? -26.857 -11.009 45.032 1.00 89.81 266 ARG A CA 1
ATOM 2193 C C . ARG A 1 266 ? -27.849 -10.118 44.283 1.00 89.81 266 ARG A C 1
ATOM 2195 O O . ARG A 1 266 ? -28.897 -9.803 44.835 1.00 89.81 266 ARG A O 1
ATOM 2202 N N . THR A 1 267 ? -27.511 -9.722 43.058 1.00 88.00 267 THR A N 1
ATOM 2203 C CA . THR A 1 267 ? -28.358 -8.875 42.213 1.00 88.00 267 THR A CA 1
ATOM 2204 C C . THR A 1 267 ? -29.634 -9.608 41.818 1.00 88.00 267 THR A C 1
ATOM 2206 O O . THR A 1 267 ? -30.710 -9.060 42.003 1.00 88.00 267 THR A O 1
ATOM 2209 N N . GLU A 1 268 ? -29.534 -10.870 41.395 1.00 87.12 268 GLU A N 1
ATOM 2210 C CA . GLU A 1 268 ? -30.690 -11.715 41.060 1.00 87.12 268 GLU A CA 1
ATOM 2211 C C . GLU A 1 268 ? -31.640 -11.889 42.248 1.00 87.12 268 GLU A C 1
ATOM 2213 O O . GLU A 1 268 ? -32.853 -11.798 42.087 1.00 87.12 268 GLU A O 1
ATOM 2218 N N . ILE A 1 269 ? -31.100 -12.097 43.455 1.00 92.62 269 ILE A N 1
ATOM 2219 C CA . ILE A 1 269 ? -31.924 -12.186 44.668 1.00 92.62 269 ILE A CA 1
ATOM 2220 C C . ILE A 1 269 ? -32.642 -10.859 44.943 1.00 92.62 269 ILE A C 1
ATOM 2222 O O . ILE A 1 269 ? -33.825 -10.873 45.270 1.00 92.62 269 ILE A O 1
ATOM 2226 N N . ILE A 1 270 ? -31.954 -9.720 44.810 1.00 91.94 270 ILE A N 1
ATOM 2227 C CA . ILE A 1 270 ? -32.563 -8.396 45.012 1.00 91.94 270 ILE A CA 1
ATOM 2228 C C . ILE A 1 270 ? -33.659 -8.139 43.974 1.00 91.94 270 ILE A C 1
ATOM 2230 O O . ILE A 1 270 ? -34.757 -7.740 44.350 1.00 91.94 270 ILE A O 1
ATOM 2234 N N . GLU A 1 271 ? -33.393 -8.392 42.693 1.00 89.31 271 GLU A N 1
ATOM 2235 C CA . GLU A 1 271 ? -34.378 -8.211 41.623 1.00 89.31 271 GLU A CA 1
ATOM 2236 C C . GLU A 1 271 ? -35.599 -9.110 41.828 1.00 89.31 271 GLU A C 1
ATOM 2238 O O . GLU A 1 271 ? -36.728 -8.650 41.674 1.00 89.31 271 GLU A O 1
ATOM 2243 N N . LEU A 1 272 ? -35.402 -10.370 42.229 1.00 90.75 272 LEU A N 1
ATOM 2244 C CA . LEU A 1 272 ? -36.503 -11.285 42.522 1.00 90.75 272 LEU A CA 1
ATOM 2245 C C . LEU A 1 272 ? -37.362 -10.780 43.685 1.00 90.75 272 LEU A C 1
ATOM 2247 O O . LEU A 1 272 ? -38.582 -10.765 43.557 1.00 90.75 272 LEU A O 1
ATOM 2251 N N . LEU A 1 273 ? -36.740 -10.344 44.785 1.00 92.00 273 LEU A N 1
ATOM 2252 C CA . LEU A 1 273 ? -37.457 -9.817 45.949 1.00 92.00 273 LEU A CA 1
ATOM 2253 C C . LEU A 1 273 ? -38.231 -8.540 45.610 1.00 92.00 273 LEU A C 1
ATOM 2255 O O . LEU A 1 273 ? -39.386 -8.419 45.995 1.00 92.00 273 LEU A O 1
ATOM 2259 N N . ILE A 1 274 ? -37.624 -7.611 44.865 1.00 90.19 274 ILE A N 1
ATOM 2260 C CA . ILE A 1 274 ? -38.300 -6.381 44.428 1.00 90.19 274 ILE A CA 1
ATOM 2261 C C . ILE A 1 274 ? -39.486 -6.718 43.521 1.00 90.19 274 ILE A C 1
ATOM 2263 O O . ILE A 1 274 ? -40.559 -6.152 43.690 1.00 90.19 274 ILE A O 1
ATOM 2267 N N . ASN A 1 275 ? -39.313 -7.642 42.573 1.00 90.19 275 ASN A N 1
ATOM 2268 C CA . ASN A 1 275 ? -40.366 -8.015 41.631 1.00 90.19 275 ASN A CA 1
ATOM 2269 C C . ASN A 1 275 ? -41.517 -8.777 42.290 1.00 90.19 275 ASN A C 1
ATOM 2271 O O . ASN A 1 275 ? -42.665 -8.611 41.882 1.00 90.19 275 ASN A O 1
ATOM 2275 N N . GLU A 1 276 ? -41.222 -9.646 43.255 1.00 90.31 276 GLU A N 1
ATOM 2276 C CA . GLU A 1 276 ? -42.251 -10.353 44.014 1.00 90.31 276 GLU A CA 1
ATOM 2277 C C . GLU A 1 276 ? -43.027 -9.364 44.880 1.00 90.31 276 GLU A C 1
ATOM 2279 O O . GLU A 1 276 ? -44.246 -9.283 44.747 1.00 90.31 276 GLU A O 1
ATOM 2284 N N . GLU A 1 277 ? -42.318 -8.519 45.626 1.00 92.06 277 GLU A N 1
ATOM 2285 C CA . GLU A 1 277 ? -42.940 -7.524 46.489 1.00 92.06 277 GLU A CA 1
ATOM 2286 C C . GLU A 1 277 ? -43.745 -6.489 45.692 1.00 92.06 277 GLU A C 1
ATOM 2288 O O . GLU A 1 277 ? -44.829 -6.099 46.104 1.00 92.06 277 GLU A O 1
ATOM 2293 N N . PHE A 1 278 ? -43.282 -6.080 44.510 1.00 89.69 278 PHE A N 1
ATOM 2294 C CA . PHE A 1 278 ? -44.044 -5.189 43.630 1.00 89.69 278 PHE A CA 1
ATOM 2295 C C . PHE A 1 278 ? -45.338 -5.832 43.107 1.00 89.69 278 PHE A C 1
ATOM 2297 O O . PHE A 1 278 ? -46.308 -5.134 42.825 1.00 89.69 278 PHE A O 1
ATOM 2304 N N . ARG A 1 279 ? -45.366 -7.161 42.944 1.00 87.31 279 ARG A N 1
ATOM 2305 C CA . ARG A 1 279 ? -46.553 -7.887 42.466 1.00 87.31 279 ARG A CA 1
ATOM 2306 C C . ARG A 1 279 ? -47.547 -8.179 43.581 1.00 87.31 279 ARG A C 1
ATOM 2308 O O . ARG A 1 279 ? -48.746 -8.155 43.321 1.00 87.31 279 ARG A O 1
ATOM 2315 N N . SER A 1 280 ? -47.058 -8.547 44.763 1.00 88.75 280 SER A N 1
ATOM 2316 C CA . SER A 1 280 ? -47.892 -9.024 45.867 1.00 88.75 280 SER A CA 1
ATOM 2317 C C . SER A 1 280 ? -48.193 -7.945 46.910 1.00 88.75 280 SER A C 1
ATOM 2319 O O . SER A 1 280 ? -49.182 -8.077 47.631 1.00 88.75 280 SER A O 1
ATOM 2321 N N . GLU A 1 281 ? -47.351 -6.908 47.003 1.00 82.56 281 GLU A N 1
ATOM 2322 C CA . GLU A 1 281 ? -47.305 -5.883 48.062 1.00 82.56 281 GLU A CA 1
ATOM 2323 C C . GLU A 1 281 ? -47.360 -6.470 49.489 1.00 82.56 281 GLU A C 1
ATOM 2325 O O . GLU A 1 281 ? -47.734 -5.806 50.462 1.00 82.56 281 GLU A O 1
ATOM 2330 N N . HIS A 1 282 ? -47.022 -7.754 49.632 1.00 83.69 282 HIS A N 1
ATOM 2331 C CA . HIS A 1 282 ? -47.365 -8.531 50.811 1.00 83.69 282 HIS A CA 1
ATOM 2332 C C . HIS A 1 282 ? -46.598 -8.070 52.049 1.00 83.69 282 HIS A C 1
ATOM 2334 O O . HIS A 1 282 ? -47.187 -7.951 53.131 1.00 83.69 282 HIS A O 1
ATOM 2340 N N . HIS A 1 283 ? -45.295 -7.814 51.917 1.00 83.25 283 HIS A N 1
ATOM 2341 C CA . HIS A 1 283 ? -44.465 -7.415 53.046 1.00 83.25 283 HIS A CA 1
ATOM 2342 C C . HIS A 1 283 ? -44.549 -5.910 53.324 1.00 83.25 283 HIS A C 1
ATOM 2344 O O . HIS A 1 283 ? -44.495 -5.509 54.488 1.00 83.25 283 HIS A O 1
ATOM 2350 N N . ILE A 1 284 ? -44.737 -5.075 52.302 1.00 83.38 284 ILE A N 1
ATOM 2351 C CA . ILE A 1 284 ? -44.880 -3.623 52.428 1.00 83.38 284 ILE A CA 1
ATOM 2352 C C . ILE A 1 284 ? -46.176 -3.266 53.164 1.00 83.38 284 ILE A C 1
ATOM 2354 O O . ILE A 1 284 ? -46.129 -2.416 54.050 1.00 83.38 284 ILE A O 1
ATOM 2358 N N . HIS A 1 285 ? -47.301 -3.947 52.908 1.00 80.25 285 HIS A N 1
ATOM 2359 C CA . HIS A 1 285 ? -48.552 -3.705 53.654 1.00 80.25 285 HIS A CA 1
ATOM 2360 C C . HIS A 1 285 ? -48.465 -4.101 55.133 1.00 80.25 285 HIS A C 1
ATOM 2362 O O . HIS A 1 285 ? -49.133 -3.511 55.983 1.00 80.25 285 HIS A O 1
ATOM 2368 N N . GLN A 1 286 ? -47.631 -5.088 55.465 1.00 77.00 286 GLN A N 1
ATOM 2369 C CA . GLN A 1 286 ? -47.455 -5.562 56.842 1.00 77.00 286 GLN A CA 1
ATOM 2370 C C . GLN A 1 286 ? -46.531 -4.670 57.677 1.00 77.00 286 GLN A C 1
ATOM 2372 O O . GLN A 1 286 ? -46.501 -4.785 58.905 1.00 77.00 286 GLN A O 1
ATOM 2377 N N . VAL A 1 287 ? -45.779 -3.770 57.042 1.00 75.88 287 VAL A N 1
ATOM 2378 C CA . VAL A 1 287 ? -44.809 -2.904 57.710 1.00 75.88 287 VAL A CA 1
ATOM 2379 C C . VAL A 1 287 ? -45.254 -1.451 57.571 1.00 75.88 287 VAL A C 1
ATOM 2381 O O . VAL A 1 287 ? -45.378 -0.926 56.473 1.00 75.88 287 VAL A O 1
ATOM 2384 N N . LYS A 1 288 ? -45.432 -0.737 58.693 1.00 66.69 288 LYS A N 1
ATOM 2385 C CA . LYS A 1 288 ? -45.614 0.725 58.654 1.00 66.69 288 LYS A CA 1
ATOM 2386 C C . LYS A 1 288 ? -44.333 1.381 58.135 1.00 66.69 288 LYS A C 1
ATOM 2388 O O . LYS A 1 288 ? -43.397 1.619 58.903 1.00 66.69 288 LYS A O 1
ATOM 2393 N N . LEU A 1 289 ? -44.293 1.677 56.840 1.00 69.69 289 LEU A N 1
ATOM 2394 C CA . LEU A 1 289 ? -43.229 2.474 56.246 1.00 69.69 289 LEU A CA 1
ATOM 2395 C C . LEU A 1 289 ? -43.233 3.871 56.879 1.00 69.69 289 LEU A C 1
ATOM 2397 O O . LEU A 1 289 ? -44.286 4.486 57.060 1.00 69.69 289 LEU A O 1
ATOM 2401 N N . ARG A 1 290 ? -42.050 4.385 57.235 1.00 65.25 290 ARG A N 1
ATOM 2402 C CA . ARG A 1 290 ? -41.937 5.803 57.592 1.00 65.25 290 ARG A CA 1
ATOM 2403 C C . ARG A 1 290 ? -42.215 6.629 56.336 1.00 65.25 290 ARG A C 1
ATOM 2405 O O . ARG A 1 290 ? -41.630 6.317 55.298 1.00 65.25 290 ARG A O 1
ATOM 2412 N N . PRO A 1 291 ? -43.048 7.678 56.417 1.00 60.16 291 PRO A N 1
ATOM 2413 C CA . PRO A 1 291 ? -43.214 8.591 55.301 1.00 60.16 291 PRO A CA 1
ATOM 2414 C C . PRO A 1 291 ? -41.864 9.223 54.951 1.00 60.16 291 PRO A C 1
ATOM 2416 O O . PRO A 1 291 ? -41.056 9.532 55.833 1.00 60.16 291 PRO A O 1
ATOM 2419 N N . LEU A 1 292 ? -41.617 9.378 53.652 1.00 52.91 292 LEU A N 1
ATOM 2420 C CA . LEU A 1 292 ? -40.443 10.077 53.142 1.00 52.91 292 LEU A CA 1
ATOM 2421 C C . LEU A 1 292 ? -40.436 11.523 53.660 1.00 52.91 292 LEU A C 1
ATOM 2423 O O . LEU A 1 292 ? -41.483 12.166 53.748 1.00 52.91 292 LEU A O 1
ATOM 2427 N N . SER A 1 293 ? -39.248 12.027 53.999 1.00 49.88 293 SER A N 1
ATOM 2428 C CA . SER A 1 293 ? -39.045 13.445 54.316 1.00 49.88 293 SER A CA 1
ATOM 2429 C C . SER A 1 293 ? -39.480 14.310 53.118 1.00 49.88 293 SER A C 1
ATOM 2431 O O . SER A 1 293 ? -39.210 13.918 51.978 1.00 49.88 293 SER A O 1
ATOM 2433 N N . PRO A 1 294 ? -40.092 15.494 53.324 1.00 53.66 294 PRO A N 1
ATOM 2434 C CA . PRO A 1 294 ? -40.475 16.408 52.240 1.00 53.66 294 PRO A CA 1
ATOM 2435 C C . PRO A 1 294 ? -39.325 16.764 51.281 1.00 53.66 294 PRO A C 1
ATOM 2437 O O . PRO A 1 294 ? -39.557 17.119 50.128 1.00 53.66 294 PRO A O 1
ATOM 2440 N N . GLU A 1 295 ? -38.073 16.637 51.726 1.00 50.44 295 GLU A N 1
ATOM 2441 C CA . GLU A 1 295 ? -36.887 16.912 50.908 1.00 50.44 295 GLU A CA 1
ATOM 2442 C C . GLU A 1 295 ? -36.630 15.855 49.820 1.00 50.44 295 GLU A C 1
ATOM 2444 O O . GLU A 1 295 ? -35.978 16.150 48.821 1.00 50.44 295 GLU A O 1
ATOM 2449 N N . THR A 1 296 ? -37.173 14.640 49.956 1.00 48.22 296 THR A N 1
ATOM 2450 C CA . THR A 1 296 ? -36.961 13.541 48.993 1.00 48.22 296 THR A CA 1
ATOM 2451 C C . THR A 1 296 ? -37.966 13.547 47.835 1.00 48.22 296 THR A C 1
ATOM 2453 O O . THR A 1 296 ? -37.781 12.823 46.865 1.00 48.22 296 THR A O 1
ATOM 2456 N N . GLN A 1 297 ? -39.007 14.388 47.888 1.00 43.91 297 GLN A N 1
ATOM 2457 C CA . GLN A 1 297 ? -40.018 14.499 46.824 1.00 43.91 297 GLN A CA 1
ATOM 2458 C C . GLN A 1 297 ? -39.582 15.379 45.637 1.00 43.91 297 GLN A C 1
ATOM 2460 O O . GLN A 1 297 ? -40.287 15.433 44.635 1.00 43.91 297 GLN A O 1
ATOM 2465 N N . LYS A 1 298 ? -38.433 16.067 45.721 1.00 40.03 298 LYS A N 1
ATOM 2466 C CA . LYS A 1 298 ? -37.930 16.969 44.663 1.00 40.03 298 LYS A CA 1
ATOM 2467 C C . LYS A 1 298 ? -36.971 16.321 43.658 1.00 40.03 298 LYS A C 1
ATOM 2469 O O . LYS A 1 298 ? -36.430 17.024 42.811 1.00 40.03 298 LYS A O 1
ATOM 2474 N N . ILE A 1 299 ? -36.731 15.016 43.756 1.00 45.22 299 ILE A N 1
ATOM 2475 C CA . ILE A 1 299 ? -35.834 14.293 42.849 1.00 45.22 299 ILE A CA 1
ATOM 2476 C C . ILE A 1 299 ? -36.625 13.146 42.219 1.00 45.22 299 ILE A C 1
ATOM 2478 O O . ILE A 1 299 ? -36.480 12.000 42.625 1.00 45.22 299 ILE A O 1
ATOM 2482 N N . ASN A 1 300 ? -37.508 13.488 41.285 1.00 36.16 300 ASN A N 1
ATOM 2483 C CA . ASN A 1 300 ? -38.011 12.616 40.223 1.00 36.16 300 ASN A CA 1
ATOM 2484 C C . ASN A 1 300 ? -38.376 13.495 39.029 1.00 36.16 300 ASN A C 1
ATOM 2486 O O . ASN A 1 300 ? -39.097 14.494 39.253 1.00 36.16 300 ASN A O 1
#

pLDDT: mean 84.4, std 14.01, range [29.58, 97.62]

Radius of gyration: 33.93 Å; chains: 1; bounding box: 73×53×97 Å

Foldseek 3Di:
DDDPPPLPLVVCVVLVHDDDSQLLVQLLLLLVCLVPVVSQADPCRSVVVVSVVVCVVPVVSVVVSSCLRPWQAADPVLCVLQDLQPLLLVLLVVVQVPDPPSVVGDRRGRPPDRSSSSSRSSLSVSRSVPPDGRVRSSVVSVVSSVVVVVLCVLLVLCVVCVDDCNVVLQQLLQVVCVVCVVLPPPAPLPPDPDDRDPGSSSVSSSCVVSVADSVRSNVSSVVSVVVVVVVVVVVVCPVPDDDDDDDDPVVVVVLVVVCVVVVHDSVVVVVVVVVVCVVPVVVVVVDDDDDDDPVVVPPD

Secondary structure (DSSP, 8-state):
---------HHHHHHT--S-HHHHHHHHHHHHHHH-GGGGTS--TT-HHHHHHHHHT-HHHHHHHHHHHHHTPPPGGGTTT--S-HHHHHHHHHHHHTSTTTTSS-----SSS-HHHHHHHHHHHHHHHHSSSHHHHHHHHHHHHHHHHHHHGGGGGGGGGTSSSHHHHHHHHHHHHHHTGGGSTT------SS----SHHHHHHHHHHTT--HHHHHHHHHHHHHHHHHHHHHHHHTT---PPP---HHHHHHHHHHHHHHT--HHHHHHHHHHHHHHH-HHHHHS-PPPPPGGGGG--